Protein AF-A0A010R242-F1 (afdb_monomer_lite)

Sequence (191 aa):
MGSISFREHIRWIPDEASEPTSTIVLTSPQRRFVDLRILKQTPTVDGVQDTHGIERLEWGIAGTSSSSTRTDDQGAEVRHSRWEHWIDSRTTEPENAADEGDMYEQPDGLTLEKGRMVNPATGTETDYEELWRDVEPVAVPPVGAVAEGEAQKGVECVVLKFEDEASKARGGPERVLPGASMSLGEEFHAS

Structure (mmCIF, N/CA/C/O backbone):
data_AF-A0A010R242-F1
#
_entry.id   AF-A0A010R242-F1
#
loop_
_atom_site.group_PDB
_atom_site.id
_atom_site.type_symbol
_atom_site.label_atom_id
_atom_site.label_alt_id
_atom_site.label_comp_id
_atom_site.label_asym_id
_atom_site.label_entity_id
_atom_site.label_seq_id
_atom_site.pdbx_PDB_ins_code
_atom_site.Cartn_x
_atom_site.Cartn_y
_atom_site.Cartn_z
_atom_site.occupancy
_atom_site.B_iso_or_equiv
_atom_site.auth_seq_id
_atom_site.auth_comp_id
_atom_site.auth_asym_id
_atom_site.auth_atom_id
_atom_site.pdbx_PDB_model_num
ATOM 1 N N . MET A 1 1 ? 5.190 3.219 15.513 1.00 70.38 1 MET A N 1
ATOM 2 C CA . MET A 1 1 ? 5.827 1.928 15.188 1.00 70.38 1 MET A CA 1
ATOM 3 C C . MET A 1 1 ? 5.858 1.778 13.677 1.00 70.38 1 MET A C 1
ATOM 5 O O . MET A 1 1 ? 5.156 2.544 13.023 1.00 70.38 1 MET A O 1
ATOM 9 N N . GLY A 1 2 ? 6.673 0.873 13.136 1.00 84.75 2 GLY A N 1
ATOM 10 C CA . GLY A 1 2 ? 6.457 0.417 11.763 1.00 84.75 2 GLY A CA 1
ATOM 11 C C . GLY A 1 2 ? 5.316 -0.603 11.727 1.00 84.75 2 GLY A C 1
ATOM 12 O O . GLY A 1 2 ? 4.935 -1.100 12.784 1.00 84.75 2 GLY A O 1
ATOM 13 N N . SER A 1 3 ? 4.776 -0.898 10.552 1.00 91.12 3 SER A N 1
ATOM 14 C CA . SER A 1 3 ? 3.711 -1.886 10.359 1.00 91.12 3 SER A CA 1
ATOM 15 C C . SER A 1 3 ? 4.001 -2.795 9.167 1.00 91.12 3 SER A C 1
ATOM 17 O O . SER A 1 3 ? 4.723 -2.420 8.238 1.00 91.12 3 SER A O 1
ATOM 19 N N . ILE A 1 4 ? 3.435 -4.001 9.223 1.00 95.38 4 ILE A N 1
ATOM 20 C CA . ILE A 1 4 ? 3.353 -4.939 8.105 1.00 95.38 4 ILE A CA 1
ATOM 21 C C . ILE A 1 4 ? 1.870 -5.180 7.858 1.00 95.38 4 ILE A C 1
ATOM 23 O O . ILE A 1 4 ? 1.191 -5.729 8.722 1.00 95.38 4 ILE A O 1
ATOM 27 N N . SER A 1 5 ? 1.375 -4.791 6.693 1.00 97.00 5 SER A N 1
ATOM 28 C CA . SER A 1 5 ? -0.037 -4.902 6.340 1.00 97.00 5 SER A CA 1
ATOM 29 C C . SER A 1 5 ? -0.193 -5.879 5.181 1.00 97.00 5 SER A C 1
ATOM 31 O O . SER A 1 5 ? 0.560 -5.829 4.209 1.00 97.00 5 SER A O 1
ATOM 33 N N . PHE A 1 6 ? -1.160 -6.785 5.279 1.00 98.25 6 PHE A N 1
ATOM 34 C CA . PHE A 1 6 ? -1.525 -7.709 4.208 1.00 98.25 6 PHE A CA 1
ATOM 35 C C . PHE A 1 6 ? -2.907 -7.346 3.689 1.00 98.25 6 PHE A C 1
ATOM 37 O O . PHE A 1 6 ? -3.819 -7.142 4.494 1.00 98.25 6 PHE A O 1
ATOM 44 N N . ARG A 1 7 ? -3.077 -7.298 2.367 1.00 98.38 7 ARG A N 1
ATOM 45 C CA . ARG A 1 7 ? -4.413 -7.137 1.788 1.00 98.38 7 ARG A CA 1
ATOM 46 C C . ARG A 1 7 ? -5.113 -8.490 1.768 1.00 98.38 7 ARG A C 1
ATOM 48 O O . ARG A 1 7 ? -4.593 -9.458 1.211 1.00 98.38 7 ARG A O 1
ATOM 55 N N . GLU A 1 8 ? -6.263 -8.557 2.423 1.00 98.12 8 GLU A N 1
ATOM 56 C CA . GLU A 1 8 ? -7.120 -9.740 2.453 1.00 98.12 8 GLU A CA 1
ATOM 57 C C . GLU A 1 8 ? -7.941 -9.850 1.170 1.00 98.12 8 GLU A C 1
ATOM 59 O O . GLU A 1 8 ? -8.072 -10.943 0.617 1.00 98.12 8 GLU A O 1
ATOM 64 N N . HIS A 1 9 ? -8.481 -8.723 0.697 1.00 98.00 9 HIS A N 1
ATOM 65 C CA . HIS A 1 9 ? -9.139 -8.619 -0.599 1.00 98.00 9 HIS A CA 1
ATOM 66 C C . HIS A 1 9 ? -9.260 -7.176 -1.086 1.00 98.00 9 HIS A C 1
ATOM 68 O O . HIS A 1 9 ? -9.256 -6.230 -0.297 1.00 98.00 9 HIS A O 1
ATOM 74 N N . ILE A 1 10 ? -9.504 -7.042 -2.387 1.00 97.62 10 ILE A N 1
ATOM 75 C CA . ILE A 1 10 ? -9.978 -5.830 -3.048 1.00 97.62 10 ILE A CA 1
ATOM 76 C C . ILE A 1 10 ? -11.317 -6.108 -3.739 1.00 97.62 10 ILE A C 1
ATOM 78 O O . ILE A 1 10 ? -11.558 -7.200 -4.264 1.00 97.62 10 ILE A O 1
ATOM 82 N N . ARG A 1 11 ? -12.198 -5.111 -3.763 1.00 97.38 11 ARG A N 1
ATOM 83 C CA . ARG A 1 11 ? -13.372 -5.089 -4.640 1.00 97.38 11 ARG A CA 1
ATOM 84 C C . ARG A 1 11 ? -13.512 -3.740 -5.325 1.00 97.38 11 ARG A C 1
AT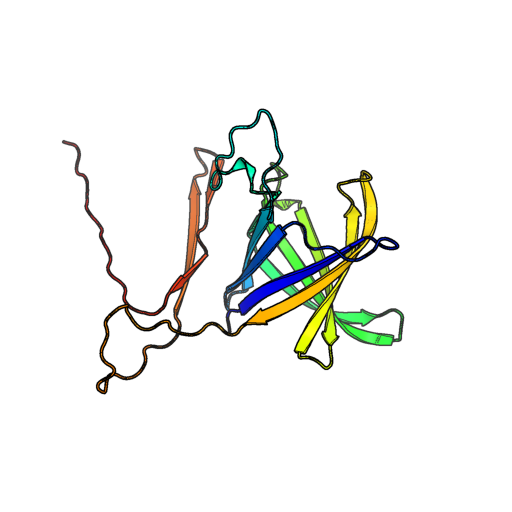OM 86 O O . ARG A 1 11 ? -13.340 -2.704 -4.693 1.00 97.38 11 ARG A O 1
ATOM 93 N N . TRP A 1 12 ? -13.878 -3.775 -6.598 1.00 97.00 12 TRP A N 1
ATOM 94 C CA . TRP A 1 12 ? -14.331 -2.612 -7.355 1.00 97.00 12 TRP A CA 1
ATOM 95 C C . TRP A 1 12 ? -15.850 -2.619 -7.330 1.00 97.00 12 TRP A C 1
ATOM 97 O O . TRP A 1 12 ? -16.440 -3.631 -7.678 1.00 97.00 12 TRP A O 1
ATOM 107 N N . ILE A 1 13 ? -16.513 -1.551 -6.906 1.00 96.62 13 ILE A N 1
ATOM 108 C CA . ILE A 1 13 ? -17.973 -1.589 -6.746 1.00 96.62 13 ILE A CA 1
ATOM 109 C C . ILE A 1 13 ? -18.659 -1.579 -8.128 1.00 96.62 13 ILE A C 1
ATOM 111 O O . ILE A 1 13 ? -18.331 -0.720 -8.950 1.00 96.62 13 ILE A O 1
ATOM 115 N N . PRO A 1 14 ? -19.633 -2.479 -8.403 1.00 95.69 14 PRO A N 1
ATOM 116 C CA . PRO A 1 14 ? -20.330 -3.401 -7.489 1.00 95.69 14 PRO A CA 1
ATOM 117 C C . PRO A 1 14 ? -19.844 -4.865 -7.522 1.00 95.69 14 PRO A C 1
ATOM 119 O O . PRO A 1 14 ? -20.573 -5.752 -7.077 1.00 95.69 14 PRO A O 1
ATOM 122 N N . ASP A 1 15 ? -18.669 -5.133 -8.079 1.00 96.38 15 ASP A N 1
ATOM 123 C CA . ASP A 1 15 ? -18.131 -6.480 -8.246 1.00 96.38 15 ASP A CA 1
ATOM 124 C C . ASP A 1 15 ? -17.867 -7.178 -6.897 1.00 96.38 15 ASP A C 1
ATOM 126 O O . ASP A 1 15 ? -17.709 -6.558 -5.838 1.00 96.38 15 ASP A O 1
ATOM 130 N N . GLU A 1 16 ? -17.818 -8.513 -6.937 1.00 97.25 16 GLU A N 1
ATOM 131 C CA . GLU A 1 16 ? -17.466 -9.329 -5.774 1.00 97.25 16 GLU A CA 1
ATOM 132 C C . GLU A 1 16 ? -15.996 -9.133 -5.369 1.00 97.25 16 GLU A C 1
ATOM 134 O O . GLU A 1 16 ? -15.119 -8.870 -6.194 1.00 97.25 16 GLU A O 1
ATOM 139 N N . ALA A 1 17 ? -15.716 -9.299 -4.075 1.00 97.44 17 ALA A N 1
ATOM 140 C CA . ALA A 1 17 ? -14.358 -9.214 -3.558 1.00 97.44 17 ALA A CA 1
ATOM 141 C C . ALA A 1 17 ? -13.486 -10.373 -4.044 1.00 97.44 17 ALA A C 1
ATOM 143 O O . ALA A 1 17 ? -13.904 -11.531 -4.069 1.00 97.44 17 ALA A O 1
ATOM 144 N N . SER A 1 18 ? -12.241 -10.057 -4.387 1.00 96.44 18 SER A N 1
ATOM 145 C CA . SER A 1 18 ? -11.235 -11.033 -4.793 1.00 96.44 18 SER A CA 1
ATOM 146 C C . SER A 1 18 ? -9.847 -10.608 -4.317 1.00 96.44 18 SER A C 1
ATOM 148 O O . SER A 1 18 ? -9.616 -9.450 -3.988 1.00 96.44 18 SER A O 1
ATOM 150 N N . GLU A 1 19 ? -8.901 -11.546 -4.272 1.00 96.12 19 GLU A N 1
ATOM 151 C CA . GLU A 1 19 ? -7.504 -11.230 -3.956 1.00 96.12 19 GLU A CA 1
ATOM 152 C C . GLU A 1 19 ? -6.572 -12.003 -4.894 1.00 96.12 19 GLU A C 1
ATOM 154 O O .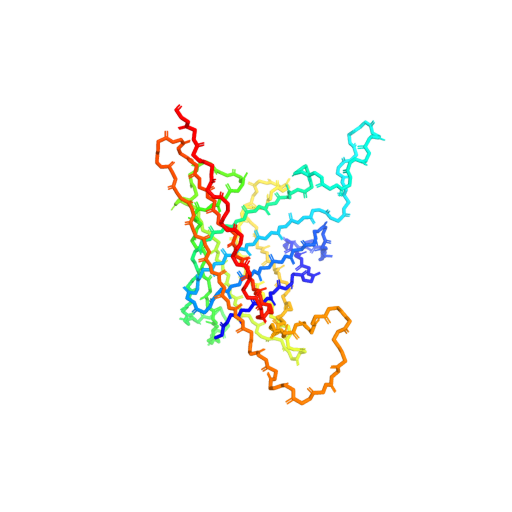 GLU A 1 19 ? -6.075 -13.080 -4.529 1.00 96.12 19 GLU A O 1
ATOM 159 N N . PRO A 1 20 ? -6.367 -11.506 -6.130 1.00 94.25 20 PRO A N 1
ATOM 160 C CA . PRO A 1 20 ? -5.535 -12.173 -7.130 1.00 94.25 20 PRO A CA 1
ATOM 161 C C . PRO A 1 20 ? -4.037 -12.093 -6.802 1.00 94.25 20 PRO A C 1
ATOM 163 O O . PRO A 1 20 ? -3.233 -12.804 -7.410 1.00 94.25 20 PRO A O 1
ATOM 166 N N . THR A 1 21 ? -3.652 -11.261 -5.834 1.00 95.69 21 THR A N 1
ATOM 167 C CA . THR A 1 21 ? -2.265 -10.985 -5.460 1.00 95.69 21 THR A CA 1
ATOM 168 C C . THR A 1 21 ? -1.956 -11.421 -4.030 1.00 95.69 21 THR A C 1
ATOM 170 O O . THR A 1 21 ? -2.827 -11.542 -3.177 1.00 95.69 21 THR A O 1
ATOM 173 N N . SER A 1 22 ? -0.691 -11.703 -3.754 1.00 96.31 22 SER A N 1
ATOM 174 C CA . SER A 1 22 ? -0.133 -11.659 -2.410 1.00 96.31 22 SER A CA 1
ATOM 175 C C . SER A 1 22 ? 0.386 -10.241 -2.203 1.00 96.31 22 SER A C 1
ATOM 177 O O . SER A 1 22 ? 1.506 -9.938 -2.617 1.00 96.31 22 SER A O 1
ATOM 179 N N . THR A 1 23 ? -0.458 -9.382 -1.635 1.00 97.62 23 THR A N 1
ATOM 180 C CA . THR A 1 23 ? -0.144 -7.969 -1.399 1.00 97.62 23 THR A CA 1
ATOM 181 C C . THR A 1 23 ? 0.385 -7.767 0.010 1.00 97.62 23 THR A C 1
ATOM 183 O O . THR A 1 23 ? -0.237 -8.204 0.984 1.00 97.62 23 THR A O 1
ATOM 186 N N . ILE A 1 24 ? 1.531 -7.100 0.107 1.00 97.62 24 ILE A N 1
ATOM 187 C CA . ILE A 1 24 ? 2.155 -6.708 1.367 1.00 97.62 24 ILE A CA 1
ATOM 188 C C . ILE A 1 24 ? 2.565 -5.241 1.298 1.00 97.62 24 ILE A C 1
ATOM 190 O O . ILE A 1 24 ? 3.199 -4.815 0.335 1.00 97.62 24 ILE A O 1
ATOM 194 N N . VAL A 1 25 ? 2.247 -4.499 2.354 1.00 97.25 25 VAL A N 1
ATOM 195 C CA . VAL A 1 25 ? 2.721 -3.135 2.561 1.00 97.25 25 VAL A CA 1
ATOM 196 C C . VAL A 1 25 ? 3.587 -3.109 3.809 1.00 97.25 25 VAL A C 1
ATOM 198 O O . VAL A 1 25 ? 3.162 -3.498 4.897 1.00 97.25 25 VAL A O 1
ATOM 201 N N . LEU A 1 26 ? 4.823 -2.655 3.653 1.00 96.44 26 LEU A N 1
ATOM 202 C CA . LEU A 1 26 ? 5.706 -2.321 4.763 1.00 96.44 26 LEU A CA 1
ATOM 203 C C . LEU A 1 26 ? 5.627 -0.819 4.975 1.00 96.44 26 LEU A C 1
ATOM 205 O O . LEU A 1 26 ? 5.661 -0.071 4.004 1.00 96.44 26 LEU A O 1
ATOM 209 N N . THR A 1 27 ? 5.500 -0.373 6.221 1.00 95.00 27 THR A N 1
ATOM 210 C CA . THR A 1 27 ? 5.562 1.055 6.547 1.00 95.00 27 THR A CA 1
ATOM 211 C C . THR A 1 27 ? 6.473 1.286 7.740 1.00 95.00 27 THR A C 1
ATOM 213 O O . THR A 1 27 ? 6.212 0.810 8.842 1.00 95.00 27 THR A O 1
ATOM 216 N N . SER A 1 28 ? 7.526 2.069 7.556 1.00 94.94 28 SER A N 1
ATOM 217 C CA . SER A 1 28 ? 8.442 2.478 8.623 1.00 94.94 28 SER A CA 1
ATOM 218 C C . SER A 1 28 ? 7.803 3.453 9.627 1.00 94.94 28 SER A C 1
ATOM 220 O O . SER A 1 28 ? 6.857 4.181 9.302 1.00 94.94 28 SER A O 1
ATOM 222 N N . PRO A 1 29 ? 8.380 3.604 10.839 1.00 92.56 29 PRO A N 1
ATOM 223 C CA . PRO A 1 29 ? 7.968 4.651 11.776 1.00 92.56 29 PRO A CA 1
ATOM 224 C C . PRO A 1 29 ? 8.053 6.074 11.196 1.00 92.56 29 PRO A C 1
ATOM 226 O O . PRO A 1 29 ? 7.293 6.948 11.608 1.00 92.56 29 PRO A O 1
ATOM 229 N N . GLN A 1 30 ? 8.961 6.313 10.242 1.00 94.44 30 GLN A N 1
ATOM 230 C CA . GLN A 1 30 ? 9.118 7.590 9.534 1.00 94.44 30 GLN A CA 1
ATOM 231 C C . GLN A 1 30 ? 8.210 7.705 8.300 1.00 94.44 30 GLN A C 1
ATOM 233 O O . GLN A 1 30 ? 8.424 8.581 7.458 1.00 94.44 30 GLN A O 1
ATOM 238 N N . ARG A 1 31 ? 7.190 6.844 8.192 1.00 95.62 31 ARG A N 1
ATOM 239 C CA . ARG A 1 31 ? 6.149 6.908 7.160 1.00 95.62 31 ARG A CA 1
ATOM 240 C C . ARG A 1 31 ? 6.684 6.779 5.735 1.00 95.62 31 ARG A C 1
ATOM 242 O O . ARG A 1 31 ? 6.110 7.334 4.805 1.00 95.62 31 ARG A O 1
ATOM 249 N N . ARG A 1 32 ? 7.804 6.076 5.566 1.00 96.50 32 ARG A N 1
ATOM 250 C CA . ARG A 1 32 ? 8.189 5.485 4.277 1.00 96.50 32 ARG A CA 1
ATOM 251 C C . ARG A 1 32 ? 7.456 4.170 4.118 1.00 96.50 32 ARG A C 1
ATOM 253 O O . ARG A 1 32 ? 7.328 3.479 5.126 1.00 96.50 32 ARG A O 1
ATOM 260 N N . PHE A 1 33 ? 6.992 3.882 2.911 1.00 96.88 33 PHE A N 1
ATOM 261 C CA . PHE A 1 33 ? 6.306 2.634 2.624 1.00 96.88 33 PHE A CA 1
ATOM 262 C C . PHE A 1 33 ? 6.855 1.953 1.375 1.00 96.88 33 PHE A C 1
ATOM 264 O O . PHE A 1 33 ? 7.385 2.617 0.477 1.00 96.88 33 PHE A O 1
ATOM 271 N N . VAL A 1 34 ? 6.646 0.640 1.323 1.00 97.25 34 VAL A N 1
ATOM 272 C CA . VAL A 1 34 ? 6.809 -0.214 0.147 1.00 97.25 34 VAL A CA 1
ATOM 273 C C . VAL A 1 34 ? 5.565 -1.096 0.031 1.00 97.25 34 VAL A C 1
ATOM 275 O O . VAL A 1 34 ? 5.307 -1.889 0.933 1.00 97.25 34 VAL A O 1
ATOM 278 N N . ASP A 1 35 ? 4.816 -0.963 -1.064 1.00 97.50 35 ASP A N 1
ATOM 279 C CA . ASP A 1 35 ? 3.692 -1.822 -1.463 1.00 97.50 35 ASP A CA 1
ATOM 280 C C . ASP A 1 35 ? 4.160 -2.748 -2.593 1.00 97.50 35 ASP A C 1
ATOM 282 O O . ASP A 1 35 ? 4.631 -2.295 -3.641 1.00 97.50 35 ASP A O 1
ATOM 286 N N . LEU A 1 36 ? 4.063 -4.056 -2.363 1.00 96.56 36 LEU A N 1
ATOM 287 C CA . LEU A 1 36 ? 4.350 -5.077 -3.360 1.00 96.56 36 LEU A CA 1
ATOM 288 C C . LEU A 1 36 ? 3.126 -5.956 -3.575 1.00 96.56 36 LEU A C 1
ATOM 290 O O . LEU A 1 36 ? 2.671 -6.645 -2.658 1.00 96.56 36 LEU A O 1
ATOM 294 N N . ARG A 1 37 ? 2.679 -6.018 -4.829 1.00 96.00 37 ARG A N 1
ATOM 295 C CA . ARG A 1 37 ? 1.551 -6.836 -5.279 1.00 96.00 37 ARG A CA 1
ATOM 296 C C . ARG A 1 37 ? 2.061 -7.903 -6.231 1.00 96.00 37 ARG A C 1
ATOM 298 O O . ARG A 1 37 ? 2.381 -7.633 -7.388 1.00 96.00 37 ARG A O 1
ATOM 305 N N . ILE A 1 38 ? 2.177 -9.135 -5.742 1.00 94.31 38 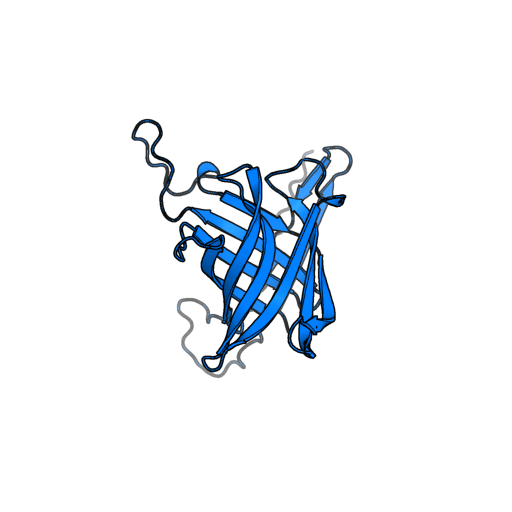ILE A N 1
ATOM 306 C CA . ILE A 1 38 ? 2.672 -10.265 -6.541 1.00 94.31 38 ILE A CA 1
ATOM 307 C C . ILE A 1 38 ? 1.501 -11.163 -6.921 1.00 94.31 38 ILE A C 1
ATOM 309 O O . ILE A 1 38 ? 0.829 -11.686 -6.037 1.00 94.31 38 ILE A O 1
ATOM 313 N N . LEU A 1 39 ? 1.257 -11.400 -8.211 1.00 92.56 39 LEU A N 1
ATOM 314 C CA . LEU A 1 39 ? 0.178 -12.286 -8.666 1.00 92.56 39 LEU A CA 1
ATOM 315 C C . LEU A 1 39 ? 0.319 -13.680 -8.043 1.00 92.56 39 LEU A C 1
ATOM 317 O O . LEU A 1 39 ? 1.381 -14.300 -8.144 1.00 92.56 39 LEU A O 1
ATOM 321 N N . LYS A 1 40 ? -0.750 -14.214 -7.436 1.00 89.56 40 LYS A N 1
ATOM 322 C CA . LYS A 1 40 ? -0.776 -15.579 -6.869 1.00 89.56 40 LYS A CA 1
ATOM 323 C C . LYS A 1 40 ? -0.591 -16.653 -7.943 1.00 89.56 40 LYS A C 1
ATOM 325 O O . LYS A 1 40 ? -0.022 -17.703 -7.657 1.00 89.56 40 LYS A O 1
ATOM 330 N N . GLN A 1 41 ? -1.032 -16.379 -9.168 1.00 81.56 41 GLN A N 1
ATOM 331 C CA . GLN A 1 41 ? -0.868 -17.243 -10.335 1.00 81.56 41 GLN A CA 1
ATOM 332 C C . GLN A 1 41 ? -0.159 -16.471 -11.453 1.00 81.56 41 GLN A C 1
ATOM 334 O O . GLN A 1 41 ? -0.532 -15.338 -11.745 1.00 81.56 41 GLN A O 1
ATOM 339 N N . THR A 1 42 ? 0.860 -17.067 -12.077 1.00 65.62 42 THR A N 1
ATOM 340 C CA . THR A 1 42 ? 1.567 -16.452 -13.213 1.00 65.62 42 THR A CA 1
ATOM 341 C C . THR A 1 42 ? 0.643 -16.385 -14.439 1.00 65.62 42 THR A C 1
ATOM 343 O O . THR A 1 42 ? -0.027 -17.386 -14.725 1.00 65.62 42 THR A O 1
ATOM 346 N N . PRO A 1 43 ? 0.612 -15.270 -15.199 1.00 59.22 43 PRO A N 1
ATOM 347 C CA . PRO A 1 43 ? -0.053 -15.227 -16.497 1.00 59.22 43 PRO A CA 1
ATOM 348 C C . PRO A 1 43 ? 0.528 -16.323 -17.395 1.00 59.22 43 PRO A C 1
ATOM 350 O O . PRO A 1 43 ? 1.733 -16.376 -17.632 1.00 59.22 43 PRO A O 1
ATOM 353 N N . THR A 1 44 ? -0.308 -17.250 -17.854 1.00 54.34 44 THR A N 1
ATOM 354 C CA . THR A 1 44 ? 0.139 -18.366 -18.693 1.00 54.34 44 THR A CA 1
ATOM 355 C C . THR A 1 44 ? 0.336 -17.875 -20.120 1.00 54.34 44 THR A C 1
ATOM 357 O O . THR A 1 44 ? -0.580 -17.920 -20.934 1.00 54.34 44 THR A O 1
ATOM 360 N N . VAL A 1 45 ? 1.543 -17.411 -20.436 1.00 54.19 45 VAL A N 1
ATOM 361 C CA . VAL A 1 45 ? 1.988 -17.269 -21.825 1.00 54.19 45 VAL A CA 1
ATOM 362 C C . VAL A 1 45 ? 2.975 -18.409 -22.091 1.00 54.19 45 VAL A C 1
ATOM 364 O O . VAL A 1 45 ? 4.013 -18.514 -21.447 1.00 54.19 45 VAL A O 1
ATOM 367 N N . ASP A 1 46 ? 2.583 -19.332 -22.968 1.00 55.00 46 ASP A N 1
ATOM 368 C CA . ASP A 1 46 ? 3.413 -20.399 -23.554 1.00 55.00 46 ASP A CA 1
ATOM 369 C C . ASP A 1 46 ? 3.972 -21.512 -22.641 1.00 55.00 46 ASP A C 1
ATOM 371 O O . ASP A 1 46 ? 4.901 -22.227 -23.013 1.00 55.00 46 ASP A O 1
ATOM 375 N N . GLY A 1 47 ? 3.354 -21.765 -21.483 1.00 52.34 47 GLY A N 1
ATOM 376 C CA . GLY A 1 47 ? 3.558 -23.023 -20.744 1.00 52.34 47 GLY A CA 1
ATOM 377 C C . GLY A 1 47 ? 4.916 -23.179 -20.045 1.00 52.34 47 GLY A C 1
ATOM 378 O O . GLY A 1 47 ? 5.200 -24.255 -19.519 1.00 52.34 47 GLY A O 1
ATOM 379 N N . VAL A 1 48 ? 5.727 -22.120 -19.978 1.00 53.34 48 VAL A N 1
ATOM 380 C CA . VAL A 1 48 ? 6.931 -22.067 -19.141 1.00 53.34 48 VAL A CA 1
ATOM 381 C C . VAL A 1 48 ? 6.580 -21.321 -17.857 1.00 53.34 48 VAL A C 1
ATOM 383 O O . VAL A 1 48 ? 6.468 -20.100 -17.839 1.00 53.34 48 VAL A O 1
ATOM 386 N N . GLN A 1 49 ? 6.343 -22.064 -16.775 1.00 53.06 49 GLN A N 1
ATOM 387 C CA . GLN A 1 49 ? 6.174 -21.479 -15.446 1.00 53.06 49 GLN A CA 1
ATOM 388 C C . GLN A 1 49 ? 7.550 -21.195 -14.844 1.00 53.06 49 GLN A C 1
ATOM 390 O O . GLN A 1 49 ? 8.066 -22.015 -14.088 1.00 53.06 49 GLN A O 1
ATOM 395 N N . ASP A 1 50 ? 8.135 -20.038 -15.148 1.00 53.38 50 ASP A N 1
ATOM 396 C CA . ASP A 1 50 ? 9.098 -19.467 -14.208 1.00 53.38 50 ASP A CA 1
ATOM 397 C C . ASP A 1 50 ? 8.288 -18.897 -13.036 1.00 53.38 50 ASP A C 1
ATOM 399 O O . ASP A 1 50 ? 7.447 -18.012 -13.181 1.00 53.38 50 ASP A O 1
ATOM 403 N N . THR A 1 51 ? 8.418 -19.512 -11.861 1.00 54.91 51 THR A N 1
ATOM 404 C CA . THR A 1 51 ? 7.544 -19.237 -10.710 1.00 54.91 51 THR A CA 1
ATOM 405 C C . THR A 1 51 ? 8.006 -18.045 -9.871 1.00 54.91 51 THR A C 1
ATOM 407 O O . THR A 1 51 ? 7.343 -17.709 -8.888 1.00 54.91 51 THR A O 1
ATOM 410 N N . HIS A 1 52 ? 9.122 -17.398 -10.219 1.00 64.12 52 HIS A N 1
ATOM 411 C CA . HIS A 1 52 ? 9.810 -16.431 -9.352 1.00 64.12 52 HIS A CA 1
ATOM 412 C C . HIS A 1 52 ? 10.355 -15.187 -10.062 1.00 64.12 52 HIS A C 1
ATOM 414 O O . HIS A 1 52 ? 11.119 -14.444 -9.445 1.00 64.12 52 HIS A O 1
ATOM 420 N N . GLY A 1 53 ? 10.018 -14.951 -11.328 1.00 69.44 53 GLY A N 1
ATOM 421 C CA . GLY A 1 53 ? 10.531 -13.793 -12.040 1.00 69.44 53 GLY A CA 1
ATOM 422 C C . GLY A 1 53 ? 9.680 -12.533 -11.843 1.00 69.44 53 GLY A C 1
ATOM 423 O O . GLY A 1 53 ? 8.616 -12.522 -11.210 1.00 69.44 53 GLY A O 1
ATOM 424 N N . ILE A 1 54 ? 10.205 -11.428 -12.372 1.00 79.94 54 ILE A N 1
ATOM 425 C CA . ILE A 1 54 ? 9.603 -10.090 -12.298 1.00 79.94 54 ILE A CA 1
ATOM 426 C C . ILE A 1 54 ? 8.235 -10.024 -12.995 1.00 79.94 54 ILE A C 1
ATOM 428 O O . ILE A 1 54 ? 7.429 -9.160 -12.679 1.00 79.94 54 ILE A O 1
ATOM 432 N N . GLU A 1 55 ? 7.934 -10.962 -13.893 1.00 82.62 55 GLU A N 1
ATOM 433 C CA . GLU A 1 55 ? 6.658 -11.075 -14.607 1.00 82.62 55 GLU A CA 1
ATOM 434 C C . GLU A 1 55 ? 5.445 -11.291 -13.695 1.00 82.62 55 GLU A C 1
ATOM 436 O O . GLU A 1 55 ? 4.312 -11.055 -14.112 1.00 82.62 55 GLU A O 1
ATOM 441 N N . ARG A 1 56 ? 5.658 -11.736 -12.450 1.00 87.44 56 ARG A N 1
ATOM 442 C CA . ARG A 1 56 ? 4.585 -11.853 -11.453 1.00 87.44 56 ARG A CA 1
ATOM 443 C C . ARG A 1 56 ? 4.303 -10.552 -10.704 1.00 87.44 56 ARG A C 1
ATOM 445 O O . ARG A 1 56 ? 3.322 -10.513 -9.961 1.00 87.44 56 ARG A O 1
ATOM 452 N N . LEU A 1 57 ? 5.147 -9.528 -10.842 1.00 91.56 57 LEU A N 1
ATOM 453 C CA . LEU A 1 57 ? 4.913 -8.228 -10.225 1.00 91.56 57 LEU A CA 1
ATOM 454 C C . LEU A 1 57 ? 3.732 -7.552 -10.927 1.00 91.56 57 LEU A C 1
ATOM 456 O O . LEU A 1 57 ? 3.834 -7.128 -12.074 1.00 91.56 57 LEU A O 1
ATOM 460 N N . GLU A 1 58 ? 2.608 -7.466 -10.224 1.00 92.50 58 GLU A N 1
ATOM 461 C CA . GLU A 1 58 ? 1.407 -6.777 -10.696 1.00 92.50 58 GLU A CA 1
ATOM 462 C C . GLU A 1 58 ? 1.575 -5.263 -10.548 1.00 92.50 58 GLU A C 1
ATOM 464 O O . GLU A 1 58 ? 1.294 -4.500 -11.480 1.00 92.50 58 GLU A O 1
ATOM 469 N N . TRP A 1 59 ? 2.086 -4.838 -9.391 1.00 94.06 59 TRP A N 1
ATOM 470 C CA . TRP A 1 59 ? 2.420 -3.454 -9.085 1.00 94.06 59 TRP A CA 1
ATOM 471 C C . TRP A 1 59 ? 3.435 -3.403 -7.941 1.00 94.06 59 TRP A C 1
ATOM 473 O O . TRP A 1 59 ? 3.309 -4.132 -6.955 1.00 94.06 59 TRP A O 1
ATOM 483 N N . GLY A 1 60 ? 4.454 -2.559 -8.082 1.00 95.31 60 GLY A N 1
ATOM 484 C CA . GLY A 1 60 ? 5.365 -2.203 -7.000 1.00 95.31 60 GLY A CA 1
ATOM 485 C C . GLY A 1 60 ? 5.405 -0.692 -6.823 1.00 95.31 60 GLY A C 1
ATOM 486 O O . GLY A 1 60 ? 5.684 0.025 -7.786 1.00 95.31 60 GLY A O 1
ATOM 487 N N . ILE A 1 61 ? 5.152 -0.231 -5.601 1.00 96.06 61 ILE A N 1
ATOM 488 C CA . ILE A 1 61 ? 5.104 1.187 -5.238 1.00 96.06 61 ILE A CA 1
ATOM 489 C C . ILE A 1 61 ? 5.976 1.403 -4.004 1.00 96.06 61 ILE A C 1
ATOM 491 O O . ILE A 1 61 ? 6.001 0.582 -3.090 1.00 96.06 61 ILE A O 1
ATOM 495 N N . ALA A 1 62 ? 6.692 2.519 -3.949 1.00 96.81 62 ALA A N 1
ATOM 496 C CA . ALA A 1 62 ? 7.327 2.969 -2.718 1.00 96.81 62 ALA A CA 1
ATOM 497 C C . ALA A 1 62 ? 7.289 4.487 -2.619 1.00 96.81 62 ALA A C 1
ATOM 499 O O . ALA A 1 62 ? 7.367 5.184 -3.633 1.00 96.81 62 ALA A O 1
ATOM 500 N N . GLY A 1 63 ? 7.230 5.014 -1.400 1.00 96.50 63 GLY A N 1
ATOM 501 C CA . GLY A 1 63 ? 7.088 6.451 -1.212 1.00 96.50 63 GLY A CA 1
ATOM 502 C C . GLY A 1 63 ? 6.886 6.883 0.230 1.00 96.50 63 GLY A C 1
ATOM 503 O O . GLY A 1 63 ? 7.453 6.298 1.159 1.00 96.50 63 GLY A O 1
ATOM 504 N N . THR A 1 64 ? 6.098 7.941 0.414 1.00 97.12 64 THR A N 1
ATOM 505 C CA . THR A 1 64 ? 5.749 8.496 1.726 1.00 97.12 64 THR A CA 1
ATOM 506 C C . THR A 1 64 ? 4.254 8.478 1.977 1.00 97.12 64 THR A C 1
ATOM 508 O O . THR A 1 64 ? 3.476 8.936 1.153 1.00 97.12 64 THR A O 1
ATOM 511 N N . SER A 1 65 ? 3.859 8.007 3.156 1.00 97.00 65 SER A N 1
ATOM 512 C CA . SER A 1 65 ? 2.471 8.057 3.614 1.00 97.00 65 SER A CA 1
ATOM 513 C C . SER A 1 65 ? 2.241 9.253 4.541 1.00 97.00 65 SER A C 1
ATOM 515 O O . SER A 1 65 ? 3.098 9.588 5.364 1.00 97.00 65 SER A O 1
ATOM 517 N N . SER A 1 66 ? 1.055 9.841 4.490 1.00 97.12 66 SER A N 1
ATOM 518 C CA . SER A 1 66 ? 0.567 10.809 5.470 1.00 97.12 66 SER A CA 1
ATOM 519 C C . SER A 1 66 ? -0.877 10.485 5.846 1.00 97.12 66 SER A C 1
ATOM 521 O O . SER A 1 66 ? -1.544 9.683 5.191 1.00 97.12 66 SER A O 1
ATOM 523 N N . SER A 1 67 ? -1.361 11.025 6.962 1.00 96.69 67 SER A N 1
ATOM 524 C CA . SER A 1 67 ? -2.764 10.863 7.340 1.00 96.69 67 SER A CA 1
ATOM 525 C C . SER A 1 67 ? -3.285 12.095 8.054 1.00 96.69 67 SER A C 1
ATOM 527 O O . SER A 1 67 ? -2.552 12.754 8.794 1.00 96.69 67 SER A O 1
ATOM 529 N N . SER A 1 68 ? -4.562 12.374 7.846 1.00 96.94 68 SER A N 1
ATOM 530 C CA . SER A 1 68 ? -5.322 13.432 8.496 1.00 96.94 68 SER A CA 1
ATOM 531 C C . SER A 1 68 ? -6.684 12.891 8.924 1.00 96.94 68 SER A C 1
ATOM 533 O O . SER A 1 68 ? -7.109 11.822 8.493 1.00 96.94 68 SER A O 1
ATOM 535 N N . THR A 1 69 ? -7.371 13.609 9.805 1.00 97.19 69 THR A N 1
ATOM 536 C CA . THR A 1 69 ? -8.774 13.314 10.111 1.00 97.19 69 THR A CA 1
ATOM 537 C C . THR A 1 69 ? -9.656 14.100 9.151 1.00 97.19 69 THR A C 1
ATOM 539 O O . THR A 1 69 ? -9.416 15.292 8.936 1.00 97.19 69 THR A O 1
ATOM 542 N N . ARG A 1 70 ? -10.688 13.458 8.601 1.00 94.88 70 ARG A N 1
ATOM 543 C CA . ARG A 1 70 ? -11.774 14.127 7.877 1.00 94.88 70 ARG A CA 1
ATOM 544 C C . ARG A 1 70 ? -13.130 13.611 8.343 1.00 94.88 70 ARG A C 1
ATOM 546 O O . ARG A 1 70 ? -13.207 12.604 9.037 1.00 94.88 70 ARG A O 1
ATOM 553 N N . THR A 1 71 ? -14.190 14.320 7.985 1.00 95.31 71 THR A N 1
ATOM 554 C CA . THR A 1 71 ? -15.564 13.878 8.233 1.00 95.31 71 THR A CA 1
ATOM 555 C C . THR A 1 71 ? -16.074 13.156 6.994 1.00 95.31 71 THR A C 1
ATOM 557 O O . THR A 1 71 ? -15.955 13.701 5.897 1.00 95.31 71 THR A O 1
ATOM 560 N N . ASP A 1 72 ? -16.603 11.947 7.161 1.00 92.31 72 ASP A N 1
ATOM 561 C CA . ASP A 1 72 ? -17.194 11.180 6.064 1.00 92.31 72 ASP A CA 1
ATOM 562 C C . ASP A 1 72 ? -18.621 11.651 5.720 1.00 92.31 72 ASP A C 1
ATOM 564 O O . ASP A 1 72 ? -19.198 12.522 6.380 1.00 92.31 72 ASP A O 1
ATOM 568 N N . ASP A 1 73 ? -19.217 11.049 4.688 1.00 88.38 73 ASP A N 1
ATOM 569 C CA . ASP A 1 73 ? -20.572 11.379 4.221 1.00 88.38 73 ASP A CA 1
ATOM 570 C C . ASP A 1 73 ? -21.670 11.127 5.273 1.00 88.38 73 ASP A C 1
ATOM 572 O O . ASP A 1 73 ? -22.787 11.635 5.151 1.00 88.38 73 ASP A O 1
ATOM 576 N N . GLN A 1 74 ? -21.372 10.341 6.312 1.00 90.25 74 GLN A N 1
ATOM 577 C CA . GLN A 1 74 ? -22.281 10.029 7.415 1.00 90.25 74 GLN A CA 1
ATOM 578 C C . GLN A 1 74 ? -22.066 10.946 8.627 1.00 90.25 74 GLN A C 1
ATOM 580 O O . GLN A 1 74 ? -22.794 10.842 9.617 1.00 90.25 74 GLN A O 1
ATOM 585 N N . GLY A 1 75 ? -21.109 11.874 8.550 1.00 91.62 75 GLY A N 1
ATOM 586 C CA . GLY A 1 75 ? -20.777 12.795 9.629 1.00 91.62 75 GLY A CA 1
ATOM 587 C C . GLY A 1 75 ? -19.830 12.211 10.680 1.00 91.62 75 GLY A C 1
ATOM 588 O O . GLY A 1 75 ? -19.625 12.849 11.713 1.00 91.62 75 GLY A O 1
ATOM 589 N N . ALA A 1 76 ? -19.266 11.023 10.455 1.00 92.31 76 ALA A N 1
ATOM 590 C CA . ALA A 1 76 ? -18.307 10.400 11.357 1.00 92.31 76 ALA A CA 1
ATOM 591 C C . ALA A 1 76 ? -16.881 10.892 11.069 1.00 92.31 76 ALA A C 1
ATOM 593 O O . ALA A 1 76 ? -16.521 11.174 9.927 1.00 92.31 76 ALA A O 1
ATOM 594 N N . GLU A 1 77 ? -16.050 10.999 12.108 1.00 96.25 77 GLU A N 1
ATOM 595 C CA . GLU A 1 77 ? -14.618 11.240 11.921 1.00 96.25 77 GLU A CA 1
ATOM 596 C C . GLU A 1 77 ? -13.941 9.963 11.417 1.00 96.25 77 GLU A C 1
ATOM 598 O O . GLU A 1 77 ? -14.028 8.909 12.047 1.00 96.25 77 GLU A O 1
ATOM 603 N N . VAL A 1 78 ? -13.241 10.078 10.292 1.00 97.06 78 VAL A N 1
ATOM 604 C CA . VAL A 1 78 ? -12.485 8.999 9.664 1.00 97.06 78 VAL A CA 1
ATOM 605 C C . VAL A 1 78 ? -11.044 9.438 9.434 1.00 97.06 78 VAL A C 1
ATOM 607 O O . VAL A 1 78 ? -10.749 10.612 9.180 1.00 97.06 78 VAL A O 1
ATOM 610 N N . ARG A 1 79 ? -10.118 8.485 9.537 1.00 97.44 79 ARG A N 1
ATOM 611 C CA . ARG A 1 79 ? -8.725 8.706 9.159 1.00 97.44 79 ARG A CA 1
ATOM 612 C C . ARG A 1 79 ? -8.620 8.629 7.641 1.00 97.44 79 ARG A C 1
ATOM 614 O O . ARG A 1 79 ? -8.825 7.568 7.069 1.00 97.44 79 ARG A O 1
ATOM 621 N N . HIS A 1 80 ? -8.251 9.739 7.026 1.00 97.81 80 HIS A N 1
ATOM 622 C CA . HIS A 1 80 ? -7.904 9.813 5.620 1.00 97.81 80 HIS A CA 1
ATOM 623 C C . HIS A 1 80 ? -6.398 9.621 5.463 1.00 97.81 80 HIS A C 1
ATOM 625 O O . HIS A 1 80 ? -5.608 10.305 6.123 1.00 97.81 80 HIS A O 1
ATOM 631 N N . SER A 1 81 ? -5.992 8.688 4.615 1.00 97.38 81 SER A N 1
ATOM 632 C CA . SER A 1 81 ? -4.597 8.363 4.349 1.00 97.38 81 SER A CA 1
ATOM 633 C C . SER A 1 81 ? -4.263 8.648 2.888 1.00 97.38 81 SER A C 1
ATOM 635 O O . SER A 1 81 ? -5.089 8.466 1.998 1.00 97.38 81 SER A O 1
ATOM 637 N N . ARG A 1 82 ? -3.046 9.148 2.662 1.00 97.38 82 ARG A N 1
ATOM 638 C CA . ARG A 1 82 ? -2.518 9.472 1.336 1.00 97.38 82 ARG A CA 1
ATOM 639 C C . ARG A 1 82 ? -1.101 8.942 1.203 1.00 97.38 82 ARG A C 1
ATOM 641 O O . ARG A 1 82 ? -0.290 9.139 2.114 1.00 97.38 82 ARG A O 1
ATOM 648 N N . TRP A 1 83 ? -0.800 8.335 0.064 1.00 97.56 83 TRP A N 1
ATOM 649 C CA . TRP A 1 83 ? 0.486 7.731 -0.261 1.00 97.56 83 TRP A CA 1
ATOM 650 C C . TRP A 1 83 ? 1.053 8.402 -1.504 1.00 97.56 83 TRP A C 1
ATOM 652 O O . TRP A 1 83 ? 0.537 8.238 -2.597 1.00 97.56 83 TRP A O 1
ATOM 662 N N . GLU A 1 84 ? 2.104 9.198 -1.335 1.00 97.75 84 GLU A N 1
ATOM 663 C CA . GLU A 1 84 ? 2.786 9.885 -2.435 1.00 97.75 84 GLU A CA 1
ATOM 664 C C . GLU A 1 84 ? 3.885 8.986 -2.998 1.00 97.75 84 GLU A C 1
ATOM 666 O O . GLU A 1 84 ? 4.728 8.494 -2.235 1.00 97.75 84 GLU A O 1
ATOM 671 N N . HIS A 1 85 ? 3.883 8.761 -4.314 1.00 95.56 85 HIS A N 1
ATOM 672 C CA . HIS A 1 85 ? 4.775 7.789 -4.938 1.00 95.56 85 HIS A CA 1
ATOM 673 C C . HIS A 1 85 ? 6.153 8.413 -5.208 1.00 95.56 85 HIS A C 1
ATOM 675 O O . HIS A 1 85 ? 6.305 9.574 -5.584 1.00 95.56 85 HIS A O 1
ATOM 681 N N . TRP A 1 86 ? 7.197 7.614 -5.011 1.00 94.69 86 TRP A N 1
ATOM 682 C CA . TRP A 1 86 ? 8.577 7.928 -5.398 1.00 94.69 86 TRP A CA 1
ATOM 683 C C . TRP A 1 86 ? 9.135 6.881 -6.371 1.00 94.69 86 TRP A C 1
ATOM 685 O O . TRP A 1 86 ? 9.907 7.216 -7.276 1.00 94.69 86 TRP A O 1
ATOM 695 N N . ILE A 1 87 ? 8.704 5.629 -6.201 1.00 93.06 87 ILE A N 1
ATOM 696 C CA . ILE A 1 87 ? 8.853 4.516 -7.138 1.00 93.06 87 ILE A CA 1
ATOM 697 C C . ILE A 1 87 ? 7.448 4.017 -7.467 1.00 93.06 87 ILE A C 1
ATOM 699 O O . ILE A 1 87 ? 6.645 3.826 -6.558 1.00 93.06 87 ILE A O 1
ATOM 703 N N . ASP A 1 88 ? 7.183 3.777 -8.747 1.00 93.56 88 ASP A N 1
ATOM 704 C CA . ASP A 1 88 ? 5.944 3.175 -9.230 1.00 93.56 88 ASP A CA 1
ATOM 705 C C . ASP A 1 88 ? 6.252 2.367 -10.497 1.00 93.56 88 ASP A C 1
ATOM 707 O O . ASP A 1 88 ? 6.799 2.895 -11.464 1.00 93.56 88 ASP A O 1
ATOM 711 N N . SER A 1 89 ? 5.942 1.070 -10.502 1.00 91.88 89 SER A N 1
ATOM 712 C CA . SER A 1 89 ? 6.249 0.193 -11.638 1.00 91.88 89 SER A CA 1
ATOM 713 C C . SER A 1 89 ? 5.357 0.415 -12.867 1.00 91.88 89 SER A C 1
ATOM 715 O O . SER A 1 89 ? 5.580 -0.229 -13.893 1.00 91.88 89 SER A O 1
ATOM 717 N N . ARG A 1 90 ? 4.332 1.271 -12.780 1.00 88.94 90 ARG A N 1
ATOM 718 C CA . ARG A 1 90 ? 3.351 1.529 -13.850 1.00 88.94 90 ARG A CA 1
ATOM 719 C C . ARG A 1 90 ? 3.482 2.899 -14.495 1.00 88.94 90 ARG A C 1
ATOM 721 O O . ARG A 1 90 ? 2.844 3.140 -15.518 1.00 88.94 90 ARG A O 1
ATOM 728 N N . THR A 1 91 ? 4.299 3.786 -13.938 1.00 88.50 91 THR A N 1
ATOM 729 C CA . THR A 1 91 ? 4.516 5.125 -14.490 1.00 88.50 91 THR A CA 1
ATOM 730 C C . THR A 1 91 ? 5.987 5.512 -14.449 1.00 88.50 91 THR A C 1
ATOM 732 O O . THR A 1 91 ? 6.743 5.114 -13.570 1.00 88.50 91 THR A O 1
ATOM 735 N N . THR A 1 92 ? 6.400 6.320 -15.419 1.00 88.25 92 THR A N 1
ATOM 736 C CA . THR A 1 92 ? 7.724 6.952 -15.435 1.00 88.25 92 THR A CA 1
ATOM 737 C C . THR A 1 92 ? 7.756 8.286 -14.689 1.00 88.25 92 THR A C 1
ATOM 739 O O . THR A 1 92 ? 8.829 8.866 -14.560 1.00 88.25 92 THR A O 1
ATOM 742 N N . GLU A 1 93 ? 6.605 8.772 -14.218 1.00 90.75 93 GLU A N 1
ATOM 743 C CA . GLU A 1 93 ? 6.437 10.048 -13.505 1.00 90.75 93 GLU A CA 1
ATOM 744 C C . GLU A 1 93 ? 5.809 9.811 -12.113 1.00 90.75 93 GLU A C 1
ATOM 746 O O . GLU A 1 93 ? 4.707 10.298 -11.838 1.00 90.75 93 GLU A O 1
ATOM 751 N N . PRO A 1 94 ? 6.454 9.017 -11.234 1.00 91.75 94 PRO A N 1
ATOM 752 C CA . PRO A 1 94 ? 5.892 8.645 -9.934 1.00 91.75 94 PRO A CA 1
ATOM 753 C C . PRO A 1 94 ? 5.618 9.854 -9.032 1.00 91.75 94 PRO A C 1
ATOM 755 O O . PRO A 1 94 ? 4.683 9.820 -8.249 1.00 91.75 94 PRO A O 1
ATOM 758 N N . GLU A 1 95 ? 6.355 10.956 -9.169 1.00 90.38 95 GLU A N 1
ATOM 759 C CA . GLU A 1 95 ? 6.136 12.180 -8.388 1.00 90.38 95 GLU A CA 1
ATOM 760 C C . GLU A 1 95 ? 4.761 12.837 -8.598 1.00 90.38 95 GLU A C 1
ATOM 762 O O . GLU A 1 95 ? 4.338 13.649 -7.777 1.00 90.38 95 GLU A O 1
ATOM 767 N N . ASN A 1 96 ? 4.070 12.495 -9.689 1.00 92.75 96 ASN A N 1
ATOM 768 C CA . ASN A 1 96 ? 2.721 12.973 -9.989 1.00 92.75 96 ASN A CA 1
ATOM 769 C C . ASN A 1 96 ? 1.639 11.949 -9.604 1.00 92.75 96 ASN A C 1
ATOM 771 O O . ASN A 1 96 ? 0.452 12.224 -9.789 1.00 92.75 96 ASN A O 1
ATOM 775 N N . ALA A 1 97 ? 2.032 10.778 -9.096 1.00 92.56 97 ALA A N 1
ATOM 776 C CA . ALA A 1 97 ? 1.136 9.710 -8.683 1.00 92.56 97 ALA A CA 1
ATOM 777 C C . ALA A 1 97 ? 0.974 9.690 -7.158 1.00 92.56 97 ALA A C 1
ATOM 779 O O . ALA A 1 97 ? 1.925 9.891 -6.393 1.00 92.56 97 ALA A O 1
ATOM 780 N N . ALA A 1 98 ? -0.258 9.463 -6.717 1.00 93.94 98 ALA A N 1
ATOM 781 C CA . ALA A 1 98 ? -0.569 9.230 -5.322 1.00 93.94 98 ALA A CA 1
ATOM 782 C C . ALA A 1 98 ? -1.873 8.450 -5.194 1.00 93.94 98 ALA A C 1
ATOM 784 O O . ALA A 1 98 ? -2.835 8.748 -5.906 1.00 93.94 98 ALA A O 1
ATOM 785 N N . ASP A 1 99 ? -1.903 7.552 -4.221 1.00 93.62 99 ASP A N 1
ATOM 786 C CA . ASP A 1 99 ? -3.106 6.853 -3.795 1.00 93.62 99 ASP A CA 1
ATOM 787 C C . ASP A 1 99 ? -3.700 7.546 -2.561 1.00 93.62 99 ASP A C 1
ATOM 789 O O . ASP A 1 99 ? -2.991 8.175 -1.763 1.00 93.62 99 ASP A O 1
ATOM 793 N N . GLU A 1 100 ? -5.016 7.442 -2.390 1.00 96.06 100 GLU A N 1
ATOM 794 C CA . GLU A 1 100 ? -5.704 7.928 -1.197 1.00 96.06 100 GLU A CA 1
ATOM 795 C C . GLU A 1 100 ? -6.945 7.100 -0.861 1.00 96.06 100 GLU A C 1
ATOM 797 O O . GLU A 1 100 ? -7.629 6.573 -1.747 1.00 96.06 100 GLU A O 1
ATOM 802 N N . GLY A 1 101 ? -7.241 7.032 0.436 1.00 97.06 101 GLY A N 1
ATOM 803 C CA . GLY A 1 101 ? -8.319 6.217 0.975 1.00 97.06 101 GLY A CA 1
ATOM 804 C C . GLY A 1 101 ? -8.708 6.608 2.399 1.00 97.06 101 GLY A C 1
ATOM 805 O O . GLY A 1 101 ? -7.935 7.205 3.153 1.00 97.06 101 GLY A O 1
ATOM 806 N N . ASP A 1 102 ? -9.945 6.289 2.759 1.00 98.00 102 ASP A N 1
ATOM 807 C CA . ASP A 1 102 ? -10.495 6.432 4.102 1.00 98.00 102 ASP A CA 1
ATOM 808 C C . ASP A 1 102 ? -10.450 5.109 4.850 1.00 98.00 102 ASP A C 1
ATOM 810 O O . ASP A 1 102 ? -10.922 4.087 4.355 1.00 98.00 102 ASP A O 1
ATOM 814 N N . MET A 1 103 ? -9.917 5.151 6.068 1.00 97.50 103 MET A N 1
ATOM 815 C CA . MET A 1 103 ? -9.605 3.977 6.872 1.00 97.50 103 MET A CA 1
ATOM 816 C C . MET A 1 103 ? -10.670 3.756 7.948 1.00 97.50 103 MET A C 1
ATOM 818 O O . MET A 1 103 ? -10.760 4.520 8.913 1.00 97.50 103 MET A O 1
ATOM 822 N N . TYR A 1 104 ? -11.433 2.673 7.815 1.00 97.19 104 TYR A N 1
ATOM 823 C CA . TYR A 1 104 ? -12.494 2.272 8.735 1.00 97.19 104 TYR A CA 1
A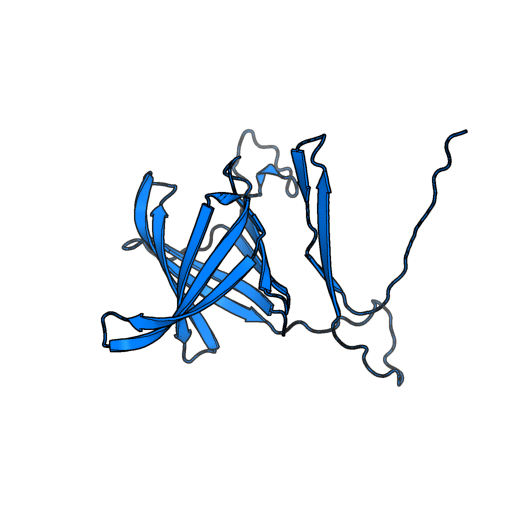TOM 824 C C . TYR A 1 104 ? -12.080 1.025 9.522 1.00 97.19 104 TYR A C 1
ATOM 826 O O . TYR A 1 104 ? -12.090 -0.090 8.993 1.00 97.19 104 TYR A O 1
ATOM 834 N N . GLU A 1 105 ? -11.750 1.192 10.802 1.00 96.19 105 GLU A N 1
ATOM 835 C CA . GLU A 1 105 ? -11.453 0.067 11.697 1.00 96.19 105 GLU A CA 1
ATOM 836 C C . GLU A 1 105 ? -12.680 -0.842 11.862 1.00 96.19 105 GLU A C 1
ATOM 838 O O . GLU A 1 105 ? -13.807 -0.375 12.051 1.00 96.19 105 GLU A O 1
ATOM 843 N N . GLN A 1 106 ? -12.460 -2.150 11.772 1.00 96.94 106 GLN A N 1
ATOM 844 C CA . GLN A 1 106 ? -13.493 -3.172 11.878 1.00 96.94 106 GLN A CA 1
ATOM 845 C C . GLN A 1 106 ? -13.467 -3.837 13.267 1.00 96.94 106 GLN A C 1
ATOM 847 O O . GLN A 1 106 ? -12.417 -3.901 13.912 1.00 96.94 106 GLN A O 1
ATOM 852 N N . PRO A 1 107 ? -14.601 -4.384 13.751 1.00 96.06 107 PRO A N 1
ATOM 853 C CA . PRO A 1 107 ? -14.669 -5.030 15.067 1.00 96.06 107 PRO A CA 1
ATOM 854 C C . PRO A 1 107 ? -13.739 -6.239 15.256 1.00 96.06 107 PRO A C 1
ATOM 856 O O . PRO A 1 107 ? -13.450 -6.612 16.391 1.00 96.06 107 PRO A O 1
ATOM 859 N N . ASP A 1 108 ? -13.303 -6.873 14.169 1.00 95.06 108 ASP A N 1
ATOM 860 C CA . ASP A 1 108 ? -12.385 -8.017 14.161 1.00 95.06 108 ASP A CA 1
ATOM 861 C C . ASP A 1 108 ? -10.900 -7.611 14.104 1.00 95.06 108 ASP A C 1
ATOM 863 O O . ASP A 1 108 ? -10.025 -8.477 14.080 1.00 95.06 108 ASP A O 1
ATOM 867 N N . GLY A 1 109 ? -10.610 -6.306 14.134 1.00 95.12 109 GLY A N 1
ATOM 868 C CA . GLY A 1 109 ? -9.258 -5.755 14.078 1.00 95.12 109 GLY A CA 1
ATOM 869 C C . GLY A 1 109 ? -8.710 -5.573 12.662 1.00 95.12 109 GLY A C 1
ATOM 870 O O . GLY A 1 109 ? -7.556 -5.173 12.518 1.00 95.12 109 GLY A O 1
ATOM 871 N N . LEU A 1 110 ? -9.502 -5.850 11.623 1.00 97.81 110 LEU A N 1
ATOM 872 C CA . LEU A 1 110 ? -9.162 -5.491 10.248 1.00 97.81 110 LEU A CA 1
ATOM 873 C C . LEU A 1 110 ? -9.427 -4.002 9.995 1.00 97.81 110 LEU A C 1
ATOM 875 O O . LEU A 1 110 ? -10.151 -3.342 10.741 1.00 97.81 110 LEU A O 1
ATOM 879 N N . THR A 1 111 ? -8.866 -3.465 8.915 1.00 98.25 111 THR A N 1
ATOM 880 C CA . THR A 1 111 ? -9.149 -2.099 8.462 1.00 98.25 111 THR A CA 1
ATOM 881 C C . THR A 1 111 ? -9.707 -2.133 7.051 1.00 98.25 111 THR A C 1
ATOM 883 O O . THR A 1 111 ? -9.055 -2.632 6.140 1.00 98.25 111 THR A O 1
ATOM 886 N N . LEU A 1 112 ? -10.915 -1.604 6.869 1.00 98.25 112 LEU A N 1
ATOM 887 C CA . LEU A 1 112 ? -11.512 -1.413 5.554 1.00 98.25 112 LEU A CA 1
ATOM 888 C C . LEU A 1 112 ? -11.098 -0.041 5.028 1.00 98.25 112 LEU A C 1
ATOM 890 O O . LEU A 1 112 ? -11.503 0.980 5.576 1.00 98.25 112 LEU A O 1
ATOM 894 N N . GLU A 1 113 ? -10.300 -0.025 3.977 1.00 98.19 113 GLU A N 1
ATOM 895 C CA . GLU A 1 113 ? -9.985 1.163 3.204 1.00 98.19 113 GLU A CA 1
ATOM 896 C C . GLU A 1 113 ? -11.026 1.361 2.104 1.00 98.19 113 GLU A C 1
ATOM 898 O O . GLU A 1 113 ? -11.425 0.405 1.435 1.00 98.19 113 GLU A O 1
ATOM 903 N N . LYS A 1 114 ? -11.468 2.604 1.910 1.00 97.75 114 LYS A N 1
ATOM 904 C CA . LYS A 1 114 ? -12.353 2.983 0.807 1.00 97.75 114 LYS A CA 1
ATOM 905 C C . LYS A 1 114 ? -11.791 4.175 0.069 1.00 97.75 114 LYS A C 1
ATOM 907 O O . LYS A 1 114 ? -11.439 5.176 0.689 1.00 97.75 114 LYS A O 1
ATOM 912 N N . GLY A 1 115 ? -11.806 4.117 -1.249 1.00 96.25 115 GLY A N 1
ATOM 913 C CA . GLY A 1 115 ? -11.376 5.235 -2.067 1.00 96.25 115 GLY A CA 1
ATOM 914 C C . GLY A 1 115 ? -11.962 5.164 -3.460 1.00 96.25 115 GLY A C 1
ATOM 915 O O . GLY A 1 115 ? -12.899 4.410 -3.736 1.00 96.25 115 GLY A O 1
ATOM 916 N N . ARG A 1 116 ? -11.394 5.974 -4.346 1.00 94.81 116 ARG A N 1
ATOM 917 C CA . ARG A 1 116 ? -11.775 6.018 -5.750 1.00 94.81 116 ARG A CA 1
ATOM 918 C C . ARG A 1 116 ? -10.528 6.159 -6.605 1.00 94.81 116 ARG A C 1
ATOM 920 O O . ARG A 1 116 ? -9.682 6.995 -6.310 1.00 94.81 116 ARG A O 1
ATOM 927 N N . MET A 1 117 ? -10.411 5.315 -7.623 1.00 91.25 117 MET A N 1
ATOM 928 C CA . MET A 1 117 ? -9.328 5.391 -8.601 1.00 91.25 117 MET A CA 1
ATOM 929 C C . MET A 1 117 ? -9.752 4.741 -9.923 1.00 91.25 117 MET A C 1
ATOM 931 O O . MET A 1 117 ? -10.804 4.098 -10.018 1.00 91.25 117 MET A O 1
ATOM 935 N N . VAL A 1 118 ? -8.924 4.864 -10.958 1.00 90.88 118 VAL A N 1
ATOM 936 C CA . VAL A 1 118 ? -9.152 4.197 -12.244 1.00 90.88 118 VAL A CA 1
ATOM 937 C C . VAL A 1 118 ? -9.035 2.682 -12.076 1.00 90.88 118 VAL A C 1
ATOM 939 O O . VAL A 1 118 ? -7.959 2.157 -11.798 1.00 90.88 118 VAL A O 1
ATOM 942 N N . ASN A 1 119 ? -10.133 1.962 -12.318 1.00 90.38 119 ASN A N 1
ATOM 943 C CA . ASN A 1 119 ? -10.111 0.505 -12.372 1.00 90.38 119 ASN A CA 1
ATOM 944 C C . ASN A 1 119 ? -9.299 0.060 -13.606 1.00 90.38 119 ASN A C 1
ATOM 946 O O . ASN A 1 119 ? -9.693 0.374 -14.735 1.00 90.38 119 ASN A O 1
ATOM 950 N N . PRO A 1 120 ? -8.200 -0.697 -13.440 1.00 86.12 120 PRO A N 1
ATOM 951 C CA . PRO A 1 120 ? -7.317 -1.065 -14.546 1.00 86.12 120 PRO A CA 1
ATOM 952 C C . PRO A 1 120 ? -7.990 -1.967 -15.591 1.00 86.12 120 PRO A C 1
ATOM 954 O O . PRO A 1 120 ? -7.582 -1.960 -16.750 1.00 86.12 120 PRO A O 1
ATOM 957 N N . ALA A 1 121 ? -9.030 -2.720 -15.219 1.00 88.00 121 ALA A N 1
ATOM 958 C CA . ALA A 1 121 ? -9.759 -3.583 -16.147 1.00 88.00 121 ALA A CA 1
ATOM 959 C C . ALA A 1 121 ? -10.710 -2.799 -17.066 1.00 88.00 121 ALA A C 1
ATOM 961 O O . ALA A 1 121 ? -10.970 -3.226 -18.191 1.00 88.00 121 ALA A O 1
ATOM 962 N N . THR A 1 122 ? -11.238 -1.661 -16.601 1.00 91.62 122 THR A N 1
ATOM 963 C CA . THR A 1 122 ? -12.249 -0.871 -17.330 1.00 91.62 122 THR A CA 1
ATOM 964 C C . THR A 1 122 ? -11.730 0.479 -17.820 1.00 91.62 122 THR A C 1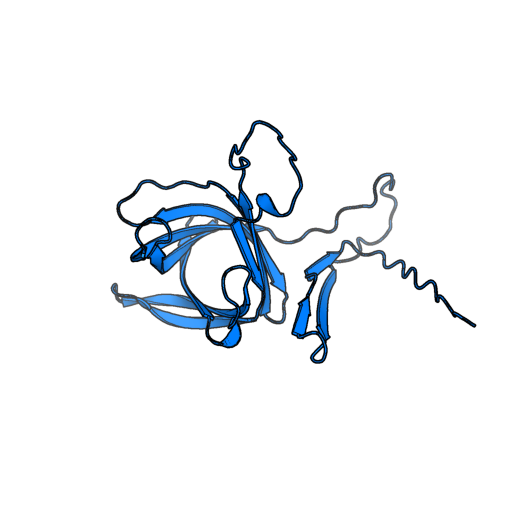
ATOM 966 O O . THR A 1 122 ? -12.380 1.119 -18.646 1.00 91.62 122 THR A O 1
ATOM 969 N N . GLY A 1 123 ? -10.590 0.944 -17.304 1.00 91.69 123 GLY A N 1
ATOM 970 C CA . GLY A 1 123 ? -10.046 2.276 -17.568 1.00 91.69 123 GLY A CA 1
ATOM 971 C C . GLY A 1 123 ? -10.917 3.418 -17.034 1.00 91.69 123 GLY A C 1
ATOM 972 O O . GLY A 1 123 ? -10.771 4.549 -17.489 1.00 91.69 123 GLY A O 1
ATOM 973 N N . THR A 1 124 ? -11.841 3.139 -16.107 1.00 93.94 124 THR A N 1
ATOM 974 C CA . THR A 1 124 ? -12.819 4.115 -15.598 1.00 93.94 124 THR A CA 1
ATOM 975 C C . THR A 1 124 ? -12.656 4.343 -14.096 1.00 93.94 124 THR A C 1
ATOM 977 O O . THR A 1 124 ? -12.461 3.395 -13.336 1.00 93.94 124 THR A O 1
ATOM 980 N N . GLU A 1 125 ? -12.784 5.600 -13.664 1.00 95.44 125 GLU A N 1
ATOM 981 C CA . GLU A 1 125 ? -12.863 6.000 -12.251 1.00 95.44 125 GLU A CA 1
ATOM 982 C C . GLU A 1 125 ? -13.986 5.256 -11.518 1.00 95.44 125 GLU A C 1
ATOM 984 O O . GLU A 1 125 ? -15.172 5.463 -11.797 1.00 95.44 125 GLU A O 1
ATOM 989 N N . THR A 1 126 ? -13.605 4.406 -10.568 1.00 96.69 126 THR A N 1
ATOM 990 C CA . THR A 1 126 ? -14.494 3.472 -9.873 1.00 96.69 126 THR A CA 1
ATOM 991 C C . THR A 1 126 ? -14.199 3.497 -8.377 1.00 96.69 126 THR A C 1
ATOM 993 O O . THR A 1 126 ? -13.039 3.581 -7.969 1.00 96.69 126 THR A O 1
ATOM 996 N N . ASP A 1 127 ? -15.247 3.420 -7.559 1.00 97.50 127 ASP A N 1
ATOM 997 C CA . ASP A 1 127 ? -15.087 3.270 -6.114 1.00 97.50 127 ASP A CA 1
ATOM 998 C C . ASP A 1 127 ? -14.516 1.880 -5.812 1.00 97.50 127 ASP A C 1
ATOM 1000 O O . ASP A 1 127 ? -14.947 0.872 -6.387 1.00 97.50 127 ASP A O 1
ATOM 1004 N N . TYR A 1 128 ? -13.552 1.822 -4.903 1.00 97.56 128 TYR A N 1
ATOM 1005 C CA . TYR A 1 128 ? -12.929 0.579 -4.479 1.00 97.56 128 TYR A CA 1
ATOM 1006 C C . TYR A 1 128 ? -13.012 0.421 -2.968 1.00 97.56 128 TYR A C 1
ATOM 1008 O O . TYR A 1 128 ? -13.129 1.391 -2.215 1.00 97.56 128 TYR A O 1
ATOM 1016 N N . GLU A 1 129 ? -12.910 -0.827 -2.532 1.00 98.44 129 GLU A N 1
ATOM 1017 C CA . GLU A 1 129 ? -12.654 -1.142 -1.139 1.00 98.44 129 GLU A CA 1
ATOM 1018 C C . GLU A 1 129 ? -11.554 -2.191 -1.012 1.00 98.44 129 GLU A C 1
ATOM 1020 O O . GLU A 1 129 ? -11.569 -3.207 -1.715 1.00 98.44 129 GLU A O 1
ATOM 1025 N N . GLU A 1 130 ? -10.642 -1.971 -0.073 1.00 98.50 130 GLU A N 1
ATOM 1026 C CA . GLU A 1 130 ? -9.570 -2.896 0.281 1.00 98.50 130 GLU A CA 1
ATOM 1027 C C . GLU A 1 130 ? -9.675 -3.252 1.762 1.00 98.50 130 GLU A C 1
ATOM 1029 O O . GLU A 1 130 ? -9.839 -2.383 2.613 1.00 98.50 130 GLU A O 1
ATOM 1034 N N . LEU A 1 131 ? -9.610 -4.541 2.088 1.00 98.56 131 LEU A N 1
ATOM 1035 C CA . LEU A 1 131 ? -9.601 -4.993 3.476 1.00 98.56 131 LEU A CA 1
ATOM 1036 C C . LEU A 1 131 ? -8.181 -5.379 3.868 1.00 98.56 131 LEU A C 1
ATOM 1038 O O . LEU A 1 131 ? -7.563 -6.236 3.235 1.00 98.56 131 LEU A O 1
ATOM 1042 N N . TRP A 1 132 ? -7.680 -4.760 4.928 1.00 98.50 132 TRP A N 1
ATOM 1043 C CA . TRP A 1 132 ? -6.303 -4.876 5.378 1.00 98.50 132 TRP A CA 1
ATOM 1044 C C . TRP A 1 132 ? -6.215 -5.560 6.736 1.00 98.50 132 TRP A C 1
ATOM 1046 O O . TRP A 1 132 ? -6.965 -5.246 7.664 1.00 98.50 132 TRP A O 1
ATOM 1056 N N . ARG A 1 133 ? -5.245 -6.466 6.866 1.00 98.00 133 ARG A N 1
ATOM 1057 C CA . ARG A 1 133 ? -4.829 -7.055 8.136 1.00 98.00 133 ARG A CA 1
ATOM 1058 C C . ARG A 1 133 ? -3.441 -6.558 8.507 1.00 98.00 133 ARG A C 1
ATOM 1060 O O . ARG A 1 133 ? -2.456 -6.916 7.857 1.00 98.00 133 ARG A O 1
ATOM 1067 N N . ASP A 1 134 ? -3.365 -5.808 9.596 1.00 95.06 134 ASP A N 1
ATOM 1068 C CA . ASP A 1 134 ? -2.102 -5.371 10.178 1.00 95.06 134 ASP A CA 1
ATOM 1069 C C . ASP A 1 134 ? -1.495 -6.457 11.070 1.00 95.06 134 ASP A C 1
ATOM 1071 O O . ASP A 1 134 ? -2.176 -7.140 11.838 1.00 95.06 134 ASP A O 1
ATOM 1075 N N . VAL A 1 135 ? -0.181 -6.619 10.965 1.00 91.88 135 VAL A N 1
ATOM 1076 C CA . VAL A 1 135 ? 0.623 -7.521 11.782 1.00 91.88 135 VAL A CA 1
ATOM 1077 C C . VAL A 1 135 ? 1.747 -6.716 12.414 1.00 91.88 135 VAL A C 1
ATOM 1079 O O . VAL A 1 135 ? 2.525 -6.045 11.732 1.00 91.88 135 VAL A O 1
ATOM 1082 N N . GLU A 1 136 ? 1.849 -6.818 13.736 1.00 87.44 136 GLU A N 1
ATOM 1083 C CA . GLU A 1 136 ? 2.979 -6.264 14.468 1.00 87.44 136 GLU A CA 1
ATOM 1084 C C . GLU A 1 136 ? 4.243 -7.066 14.116 1.00 87.44 136 GLU A C 1
ATOM 1086 O O . GLU A 1 136 ? 4.243 -8.298 14.246 1.00 87.44 136 GLU A O 1
ATOM 1091 N N . PRO A 1 137 ? 5.328 -6.414 13.668 1.00 85.50 137 PRO A N 1
ATOM 1092 C CA . PRO A 1 137 ? 6.583 -7.104 13.443 1.00 85.50 137 PRO A CA 1
ATOM 1093 C C . PRO A 1 137 ? 7.069 -7.807 14.715 1.00 85.50 137 PRO A C 1
ATOM 1095 O O . PRO A 1 137 ? 7.088 -7.230 15.801 1.00 85.50 137 PRO A O 1
ATOM 1098 N N . VAL A 1 138 ? 7.542 -9.043 14.570 1.00 82.12 138 VAL A N 1
ATOM 1099 C CA . VAL A 1 138 ? 8.154 -9.804 15.665 1.00 82.12 138 VAL A CA 1
ATOM 1100 C C . VAL A 1 138 ? 9.556 -10.254 15.279 1.00 82.12 138 VAL A C 1
ATOM 1102 O O . VAL A 1 138 ? 9.820 -10.613 14.131 1.00 82.12 138 VAL A O 1
ATOM 1105 N N . ALA A 1 139 ? 10.478 -10.239 16.242 1.00 77.06 139 ALA A N 1
ATOM 1106 C CA . ALA A 1 139 ? 11.827 -10.742 16.023 1.00 77.06 139 ALA A CA 1
ATOM 1107 C C . ALA A 1 139 ? 11.783 -12.266 15.835 1.00 77.06 139 ALA A C 1
ATOM 1109 O O . ALA A 1 139 ? 11.360 -12.999 16.732 1.00 77.06 139 ALA A O 1
ATOM 1110 N N . VAL A 1 140 ? 12.236 -12.747 14.677 1.00 68.94 140 VAL A N 1
ATOM 1111 C CA . VAL A 1 140 ? 12.397 -14.182 14.423 1.00 68.94 140 VAL A CA 1
ATOM 1112 C C . VAL A 1 140 ? 13.717 -14.640 15.055 1.00 68.94 140 VAL A C 1
ATOM 1114 O O . VAL A 1 140 ? 14.758 -14.057 14.740 1.00 68.94 140 VAL A O 1
ATOM 1117 N N . PRO A 1 141 ? 13.715 -15.648 15.947 1.00 62.00 141 PRO A N 1
ATOM 1118 C CA . PRO A 1 141 ? 14.952 -16.176 16.505 1.00 62.00 141 PRO A CA 1
ATOM 1119 C C . PRO A 1 141 ? 15.819 -16.815 15.404 1.00 62.00 141 PRO A C 1
ATOM 1121 O O . PRO A 1 141 ? 15.277 -17.346 14.429 1.00 62.00 141 PRO A O 1
ATOM 1124 N N . PRO A 1 142 ? 17.157 -16.802 15.539 1.00 64.06 142 PRO A N 1
ATOM 1125 C CA . PRO A 1 142 ? 18.037 -17.455 14.578 1.00 64.06 142 PRO A CA 1
ATOM 1126 C C . PRO A 1 142 ? 17.705 -18.947 14.459 1.00 64.06 142 PRO A C 1
ATOM 1128 O O . PRO A 1 142 ? 17.458 -19.622 15.462 1.00 64.06 142 PRO A O 1
ATOM 1131 N N . VAL A 1 143 ? 17.737 -19.486 13.239 1.00 62.72 143 VAL A N 1
ATOM 1132 C CA . VAL A 1 143 ? 17.551 -20.925 13.008 1.00 62.72 143 VAL A CA 1
ATOM 1133 C C . VAL A 1 143 ? 18.644 -21.695 13.760 1.00 62.72 143 VAL A C 1
ATOM 1135 O O . VAL A 1 143 ? 19.827 -21.514 13.486 1.00 62.72 143 VAL A O 1
ATOM 1138 N N . GLY A 1 144 ? 18.246 -22.546 14.711 1.00 61.28 144 GLY A N 1
ATOM 1139 C CA . GLY A 1 144 ? 19.162 -23.354 15.528 1.00 61.28 144 GLY A CA 1
ATOM 1140 C C . GLY A 1 144 ? 19.589 -22.730 16.863 1.00 61.28 144 GLY A C 1
ATOM 1141 O O . GLY A 1 144 ? 20.357 -23.358 17.589 1.00 61.28 144 GLY A O 1
ATOM 1142 N N . ALA A 1 145 ? 19.092 -21.541 17.222 1.00 58.94 145 ALA A N 1
ATOM 1143 C CA . ALA A 1 145 ? 19.332 -20.972 18.545 1.00 58.94 145 ALA A CA 1
ATOM 1144 C C . ALA A 1 145 ? 18.541 -21.743 19.619 1.00 58.94 145 ALA A C 1
ATOM 1146 O O . ALA A 1 145 ? 17.308 -21.740 19.631 1.00 58.94 145 ALA A O 1
ATOM 1147 N N . VAL A 1 146 ? 19.255 -22.408 20.530 1.00 51.94 146 VAL A N 1
ATOM 1148 C CA . VAL A 1 146 ? 18.692 -22.879 21.800 1.00 51.94 146 VAL A CA 1
ATOM 1149 C C . VAL A 1 146 ? 18.457 -21.667 22.694 1.00 51.94 146 VAL A C 1
ATOM 1151 O O . VAL A 1 146 ? 19.356 -20.858 22.909 1.00 51.94 146 VAL A O 1
ATOM 1154 N N . ALA A 1 147 ? 17.222 -21.512 23.167 1.00 54.34 147 ALA A N 1
ATOM 1155 C CA . ALA A 1 147 ? 16.820 -20.396 24.008 1.00 54.34 147 ALA A CA 1
ATOM 1156 C C . ALA A 1 147 ? 17.447 -20.526 25.405 1.00 54.34 147 ALA A C 1
ATOM 1158 O O . ALA A 1 147 ? 16.835 -21.080 26.314 1.00 54.34 147 ALA A O 1
ATOM 1159 N N . GLU A 1 148 ? 18.656 -20.001 25.585 1.00 48.06 148 GLU A N 1
ATOM 1160 C CA . GLU A 1 148 ? 19.217 -19.755 26.911 1.00 48.06 148 GLU A CA 1
ATOM 1161 C C . GLU A 1 148 ? 19.526 -18.266 27.089 1.00 48.06 148 GLU A C 1
ATOM 1163 O O . GLU A 1 148 ? 20.487 -17.731 26.551 1.00 48.06 148 GLU A O 1
ATOM 1168 N N . GLY A 1 149 ? 18.677 -17.595 27.873 1.00 54.56 149 GLY A N 1
ATOM 1169 C CA . GLY A 1 149 ? 19.037 -16.430 28.689 1.00 54.56 149 GLY A CA 1
ATOM 1170 C C . GLY A 1 149 ? 19.357 -15.095 28.006 1.00 54.56 149 GLY A C 1
ATOM 1171 O O . GLY A 1 149 ? 19.458 -14.098 28.720 1.00 54.56 149 GLY A O 1
ATOM 1172 N N . GLU A 1 150 ? 19.498 -15.018 26.685 1.00 52.16 150 GLU A N 1
ATOM 1173 C CA . GLU A 1 150 ? 19.784 -13.744 26.018 1.00 52.16 150 GLU A CA 1
ATOM 1174 C C . GLU A 1 150 ? 18.512 -12.899 25.853 1.00 52.16 150 GLU A C 1
ATOM 1176 O O . GLU A 1 150 ? 17.490 -13.357 25.340 1.00 52.16 150 GLU A O 1
ATOM 1181 N N . ALA A 1 151 ? 18.569 -11.647 26.322 1.00 53.34 151 ALA A N 1
ATOM 1182 C CA . ALA A 1 151 ? 17.484 -10.686 26.176 1.00 53.34 151 ALA A CA 1
ATOM 1183 C C . ALA A 1 151 ? 17.101 -10.566 24.696 1.00 53.34 151 ALA A C 1
ATOM 1185 O O . ALA A 1 151 ? 17.943 -10.254 23.853 1.00 53.34 151 ALA A O 1
ATOM 1186 N N . GLN A 1 152 ? 15.831 -10.824 24.387 1.00 53.59 152 GLN A N 1
ATOM 1187 C CA . GLN A 1 152 ? 15.336 -10.819 23.019 1.00 53.59 152 GLN A CA 1
ATOM 1188 C C . GLN A 1 152 ? 15.572 -9.438 22.400 1.00 53.59 152 GLN A C 1
ATOM 1190 O O . GLN A 1 152 ? 14.985 -8.441 22.826 1.00 53.59 152 GLN A O 1
ATOM 1195 N N . LYS A 1 153 ? 16.492 -9.371 21.431 1.00 59.59 153 LYS A N 1
ATOM 1196 C CA . LYS A 1 153 ? 16.817 -8.129 20.733 1.00 59.59 153 LYS A CA 1
ATOM 1197 C C . LYS A 1 153 ? 15.547 -7.635 20.028 1.00 59.59 153 LYS A C 1
ATOM 1199 O O . LYS A 1 153 ? 14.871 -8.415 19.358 1.00 59.59 153 LYS A O 1
ATOM 1204 N N . GLY A 1 154 ? 15.197 -6.365 20.241 1.00 70.19 154 GLY A N 1
ATOM 1205 C CA . GLY A 1 154 ? 13.989 -5.758 19.675 1.00 70.19 154 GLY A CA 1
ATOM 1206 C C . GLY A 1 154 ? 13.983 -5.769 18.142 1.00 70.19 154 GLY A C 1
ATOM 1207 O O . GLY A 1 154 ? 15.012 -5.991 17.504 1.00 70.19 154 GLY A O 1
ATOM 1208 N N . VAL A 1 155 ? 12.815 -5.527 17.547 1.00 80.75 155 VAL A N 1
ATOM 1209 C CA . VAL A 1 155 ? 12.674 -5.390 16.090 1.00 80.75 155 VAL A CA 1
ATOM 1210 C C . VAL A 1 155 ? 13.378 -4.116 15.620 1.00 80.75 155 VAL A C 1
ATOM 1212 O O . VAL A 1 155 ? 13.124 -3.034 16.149 1.00 80.75 155 VAL A O 1
ATOM 1215 N N . GLU A 1 156 ? 14.223 -4.233 14.594 1.00 84.31 156 GLU A N 1
ATOM 1216 C CA . GLU A 1 156 ? 14.872 -3.098 13.935 1.00 84.31 156 GLU A CA 1
ATOM 1217 C C . GLU A 1 156 ? 14.212 -2.842 12.567 1.00 84.31 156 GLU A C 1
ATOM 1219 O O . GLU A 1 156 ? 14.069 -3.744 11.738 1.00 84.31 156 GLU A O 1
ATOM 1224 N N . CYS A 1 157 ? 13.812 -1.594 12.315 1.00 87.00 157 CYS A N 1
ATOM 1225 C CA . CYS A 1 157 ? 13.324 -1.142 11.012 1.00 87.00 157 CYS A CA 1
ATOM 1226 C C . CYS A 1 157 ? 14.441 -0.369 10.311 1.00 87.00 157 CYS A C 1
ATOM 1228 O O . CYS A 1 157 ? 14.837 0.697 10.786 1.00 87.00 157 CYS A O 1
ATOM 1230 N N . VAL A 1 158 ? 14.939 -0.888 9.187 1.00 87.62 158 VAL A N 1
ATOM 1231 C CA . VAL A 1 158 ? 15.996 -0.246 8.401 1.00 87.62 158 VAL A CA 1
ATOM 1232 C C . VAL A 1 158 ? 15.459 0.077 7.012 1.00 87.62 158 VAL A C 1
ATOM 1234 O O . VAL A 1 158 ? 15.033 -0.807 6.270 1.00 87.62 158 VAL A O 1
ATOM 1237 N N . VAL A 1 159 ? 15.508 1.359 6.657 1.00 87.75 159 VAL A N 1
ATOM 1238 C CA . VAL A 1 159 ? 15.129 1.850 5.330 1.00 87.75 159 VAL A CA 1
ATOM 1239 C C . VAL A 1 159 ? 16.396 2.298 4.617 1.00 87.75 159 VAL A C 1
ATOM 1241 O O . VAL A 1 159 ? 17.088 3.198 5.094 1.00 87.75 159 VAL A O 1
ATOM 1244 N N . LEU A 1 160 ? 16.703 1.677 3.480 1.00 86.31 160 LEU A N 1
ATOM 1245 C CA . LEU A 1 160 ? 17.788 2.107 2.604 1.00 86.31 160 LEU A CA 1
ATOM 1246 C C . LEU A 1 160 ? 17.179 2.708 1.343 1.00 86.31 160 LEU A C 1
ATOM 1248 O O . LEU A 1 160 ? 16.361 2.077 0.682 1.00 86.31 160 LEU A O 1
ATOM 1252 N N . LYS A 1 161 ? 17.590 3.932 1.012 1.00 85.56 161 LYS A N 1
ATOM 1253 C CA . LYS A 1 161 ? 17.174 4.639 -0.199 1.00 85.56 161 LYS A CA 1
ATOM 1254 C C . LYS A 1 161 ? 18.390 4.797 -1.112 1.00 85.56 161 LYS A C 1
ATOM 1256 O O . LYS A 1 161 ? 19.416 5.305 -0.668 1.00 85.56 161 LYS A O 1
ATOM 1261 N N . PHE A 1 162 ? 18.264 4.376 -2.363 1.00 85.12 162 PHE A N 1
ATOM 1262 C CA . PHE A 1 162 ? 19.253 4.538 -3.422 1.00 85.12 162 PHE A CA 1
ATOM 1263 C C . PHE A 1 162 ? 18.680 5.414 -4.537 1.00 85.12 162 PHE A C 1
ATOM 1265 O O . PHE A 1 162 ? 17.567 5.193 -5.016 1.00 85.12 162 PHE A O 1
ATOM 1272 N N . GLU A 1 163 ? 19.453 6.406 -4.954 1.00 84.00 163 GLU A N 1
ATOM 1273 C CA . GLU A 1 163 ? 19.099 7.329 -6.025 1.00 84.00 163 GLU A CA 1
ATOM 1274 C C . GLU A 1 163 ? 20.376 7.659 -6.799 1.00 84.00 163 GLU A C 1
ATOM 1276 O O . GLU A 1 163 ? 21.362 8.111 -6.215 1.00 84.00 163 GLU A O 1
ATOM 1281 N N . ASP A 1 164 ? 20.364 7.377 -8.099 1.00 82.56 164 ASP A N 1
ATOM 1282 C CA . ASP A 1 164 ? 21.422 7.735 -9.036 1.00 82.56 164 ASP A CA 1
ATOM 1283 C C . ASP A 1 164 ? 20.829 8.584 -10.162 1.00 82.56 164 ASP A C 1
ATOM 1285 O O . ASP A 1 164 ? 20.219 8.088 -11.112 1.00 82.56 164 ASP A O 1
ATOM 1289 N N . GLU A 1 165 ? 21.041 9.891 -10.045 1.00 76.94 165 GLU A N 1
ATOM 1290 C CA . GLU A 1 165 ? 20.578 10.893 -11.003 1.00 76.94 165 GLU A CA 1
ATOM 1291 C C . GLU A 1 165 ? 21.179 10.700 -12.403 1.00 76.94 165 GLU A C 1
ATOM 1293 O O . GLU A 1 165 ? 20.532 11.016 -13.402 1.00 76.94 165 GLU A O 1
ATOM 1298 N N . ALA A 1 166 ? 22.401 10.165 -12.506 1.00 74.06 166 ALA A N 1
ATOM 1299 C CA . ALA A 1 166 ? 23.078 10.011 -13.791 1.00 74.06 166 ALA A CA 1
ATOM 1300 C C . ALA A 1 166 ? 22.436 8.905 -14.638 1.00 74.06 166 ALA A C 1
ATOM 1302 O O . ALA A 1 166 ? 22.281 9.064 -15.850 1.00 74.06 166 ALA A O 1
ATOM 1303 N N . SER A 1 167 ? 22.039 7.802 -14.001 1.00 70.62 167 SER A N 1
ATOM 1304 C CA . SER A 1 167 ? 21.338 6.693 -14.657 1.00 70.62 167 SER A CA 1
ATOM 1305 C C . SER A 1 167 ? 19.812 6.789 -14.569 1.00 70.62 167 SER A C 1
ATOM 1307 O O . SER A 1 167 ? 19.121 5.964 -15.166 1.00 70.62 167 SER A O 1
ATOM 1309 N N . LYS A 1 168 ? 19.278 7.794 -13.856 1.00 71.62 168 LYS A N 1
ATOM 1310 C CA . LYS A 1 168 ? 17.859 7.901 -13.475 1.00 71.62 168 LYS A CA 1
ATOM 1311 C C . LYS A 1 168 ? 17.347 6.639 -12.769 1.00 71.62 168 LYS A C 1
ATOM 1313 O O . LYS A 1 168 ? 16.181 6.270 -12.909 1.00 71.62 168 LYS A O 1
ATOM 1318 N N . ALA A 1 169 ? 18.221 5.965 -12.026 1.00 68.38 169 ALA A N 1
ATOM 1319 C CA . ALA A 1 169 ? 17.868 4.771 -11.278 1.00 68.38 169 ALA A CA 1
ATOM 1320 C C . ALA A 1 169 ? 17.442 5.147 -9.857 1.00 68.38 169 ALA A C 1
ATOM 1322 O O . ALA A 1 169 ? 18.150 5.848 -9.132 1.00 68.38 169 ALA A O 1
ATOM 1323 N N . ARG A 1 170 ? 16.289 4.628 -9.438 1.00 72.38 170 ARG A N 1
ATOM 1324 C CA . ARG A 1 170 ? 15.800 4.696 -8.059 1.00 72.38 170 ARG A CA 1
ATOM 1325 C C . ARG A 1 170 ? 15.605 3.282 -7.542 1.00 72.38 170 ARG A C 1
ATOM 1327 O O . ARG A 1 170 ? 15.134 2.409 -8.266 1.00 72.38 170 ARG A O 1
ATOM 1334 N N . GLY A 1 171 ? 15.967 3.055 -6.288 1.00 62.38 171 GLY A N 1
ATOM 1335 C CA . GLY A 1 171 ? 15.744 1.784 -5.614 1.00 62.38 171 GLY A CA 1
ATOM 1336 C C . GLY A 1 171 ? 15.677 1.979 -4.109 1.00 62.38 171 GLY A C 1
ATOM 1337 O O . GLY A 1 171 ? 16.267 2.906 -3.563 1.00 62.38 171 GLY A O 1
ATOM 1338 N N . GLY A 1 172 ? 14.966 1.111 -3.406 1.00 51.00 172 GLY A N 1
ATOM 1339 C CA . GLY A 1 172 ? 14.953 1.156 -1.953 1.00 51.00 172 GLY A CA 1
ATOM 1340 C C . GLY A 1 172 ? 14.435 -0.145 -1.372 1.00 51.00 172 GLY A C 1
ATOM 1341 O O . GLY A 1 172 ? 13.232 -0.381 -1.437 1.00 51.00 172 GLY A O 1
ATOM 1342 N N . PRO A 1 173 ? 15.299 -1.018 -0.830 1.00 51.31 173 PRO A N 1
ATOM 1343 C CA . PRO A 1 173 ? 14.817 -2.098 0.004 1.00 51.31 173 PRO A CA 1
ATOM 1344 C C . PRO A 1 173 ? 14.415 -1.519 1.365 1.00 51.31 173 PRO A C 1
ATOM 1346 O O . PRO A 1 173 ? 15.241 -0.970 2.100 1.00 51.31 173 PRO A O 1
ATOM 1349 N N . GLU A 1 174 ? 13.147 -1.676 1.725 1.00 40.75 174 GLU A N 1
ATOM 1350 C CA . GLU A 1 174 ? 12.717 -1.581 3.116 1.00 40.75 174 GLU A CA 1
ATOM 1351 C C . GLU A 1 174 ? 12.865 -2.970 3.741 1.00 40.75 174 GLU A C 1
ATOM 1353 O O . GLU A 1 174 ? 12.265 -3.942 3.281 1.00 40.75 174 GLU A O 1
ATOM 1358 N N . ARG A 1 175 ? 13.739 -3.096 4.747 1.00 45.00 175 ARG A N 1
ATOM 1359 C CA . ARG A 1 175 ? 14.013 -4.374 5.409 1.00 45.00 175 ARG A CA 1
ATOM 1360 C C . ARG A 1 175 ? 13.749 -4.233 6.901 1.00 45.00 175 ARG A C 1
ATOM 1362 O O . ARG A 1 175 ? 14.468 -3.534 7.613 1.00 45.00 175 ARG A O 1
ATOM 1369 N N . VAL A 1 176 ? 12.739 -4.947 7.385 1.00 41.38 176 VAL A N 1
ATOM 1370 C CA . VAL A 1 176 ? 12.532 -5.161 8.820 1.00 41.38 176 VAL A CA 1
ATOM 1371 C C . VAL A 1 176 ? 13.387 -6.362 9.220 1.00 41.38 176 VAL A C 1
ATOM 1373 O O . VAL A 1 176 ? 13.148 -7.482 8.769 1.00 41.38 176 VAL A O 1
ATOM 1376 N N . LEU A 1 177 ? 14.453 -6.122 9.984 1.00 37.53 177 LEU A N 1
ATOM 1377 C CA . LEU A 1 177 ? 15.412 -7.150 10.386 1.00 37.53 177 LEU A CA 1
ATOM 1378 C C . LEU A 1 177 ? 15.134 -7.610 11.825 1.00 37.53 177 LEU A C 1
ATOM 1380 O O . LEU A 1 177 ? 15.052 -6.775 12.729 1.00 37.53 177 LEU A O 1
ATOM 1384 N N . PRO A 1 178 ? 15.087 -8.929 12.089 1.00 34.22 178 PRO A N 1
ATOM 1385 C CA . PRO A 1 178 ? 15.425 -9.453 13.403 1.00 34.22 178 PRO A CA 1
ATOM 1386 C C . PRO A 1 178 ? 16.920 -9.211 13.627 1.00 34.22 178 PRO A C 1
ATOM 1388 O O . PRO A 1 178 ? 17.747 -9.539 12.772 1.00 34.22 178 PRO A O 1
ATOM 1391 N N . GLY A 1 179 ? 17.276 -8.577 14.739 1.00 30.75 179 GLY A N 1
ATOM 1392 C CA . GLY A 1 179 ? 18.620 -8.053 14.929 1.00 30.75 179 GLY A CA 1
ATOM 1393 C C . GLY A 1 179 ? 19.720 -9.124 14.966 1.00 30.75 179 GLY A C 1
ATOM 1394 O O . GLY A 1 179 ? 19.871 -9.833 15.951 1.00 30.75 179 GLY A O 1
ATOM 1395 N N . ALA A 1 180 ? 20.562 -9.125 13.934 1.00 29.64 180 ALA A N 1
ATOM 1396 C CA . ALA A 1 180 ? 22.002 -9.375 13.979 1.00 29.64 180 ALA A CA 1
ATOM 1397 C C . ALA A 1 180 ? 22.597 -8.774 12.696 1.00 29.64 180 ALA A C 1
ATOM 1399 O O . ALA A 1 180 ? 22.488 -9.341 11.610 1.00 29.64 180 ALA A O 1
ATOM 1400 N N . SER A 1 181 ? 23.174 -7.578 12.799 1.00 30.36 181 SER A N 1
ATOM 1401 C CA . SER A 1 181 ? 23.902 -6.958 11.697 1.00 30.36 181 SER A CA 1
ATOM 1402 C C . SER A 1 181 ? 25.216 -7.709 11.486 1.00 30.36 181 SER A C 1
ATOM 1404 O O . SER A 1 181 ? 26.098 -7.659 12.342 1.00 30.36 181 SER A O 1
ATOM 1406 N N . MET A 1 182 ? 25.370 -8.365 10.340 1.00 21.80 182 MET A N 1
ATOM 1407 C CA . MET A 1 182 ? 26.678 -8.733 9.809 1.00 21.80 182 MET A CA 1
ATOM 1408 C C . MET A 1 182 ? 26.871 -7.914 8.531 1.00 21.80 182 MET A C 1
ATOM 1410 O O . MET A 1 182 ? 26.211 -8.166 7.525 1.00 21.80 182 MET A O 1
ATOM 1414 N N . SER A 1 183 ? 27.710 -6.874 8.591 1.00 25.47 183 SER A N 1
ATOM 1415 C CA . SER A 1 183 ? 28.142 -6.160 7.390 1.00 25.47 183 SER A CA 1
ATOM 1416 C C . SER A 1 183 ? 29.212 -6.997 6.697 1.00 25.47 183 SER A C 1
ATOM 1418 O O . SER A 1 183 ? 30.322 -7.132 7.211 1.00 25.47 183 SER A O 1
ATOM 1420 N N . LEU A 1 184 ? 28.897 -7.540 5.530 1.00 23.83 184 LEU A N 1
ATOM 1421 C CA . LEU A 1 184 ? 29.905 -7.966 4.567 1.00 23.83 184 LEU A CA 1
ATOM 1422 C C . LEU A 1 184 ? 30.125 -6.794 3.614 1.00 23.83 184 LEU A C 1
ATOM 1424 O O . LEU A 1 184 ? 29.423 -6.642 2.620 1.00 23.83 184 LEU A O 1
ATOM 1428 N N . GLY A 1 185 ? 31.052 -5.916 3.989 1.00 26.81 185 GLY A N 1
ATOM 1429 C CA . GLY A 1 185 ? 31.722 -5.045 3.036 1.00 26.81 185 GLY A CA 1
ATOM 1430 C C . GLY A 1 185 ? 32.983 -5.767 2.586 1.00 26.81 185 GLY A C 1
ATOM 1431 O O . GLY A 1 185 ? 33.963 -5.770 3.322 1.00 26.81 185 GLY A O 1
ATOM 1432 N N . GLU A 1 186 ? 32.951 -6.405 1.419 1.00 28.06 186 GLU A N 1
ATOM 1433 C CA . GLU A 1 186 ? 34.184 -6.702 0.691 1.00 28.06 186 GLU A CA 1
ATOM 1434 C C . GLU A 1 186 ? 34.399 -5.583 -0.325 1.00 28.06 186 GLU A C 1
ATOM 1436 O O . GLU A 1 186 ? 33.645 -5.413 -1.284 1.00 28.06 186 GLU A O 1
ATOM 1441 N N . GLU A 1 187 ? 35.421 -4.776 -0.050 1.00 32.00 187 GLU A N 1
ATOM 1442 C CA . GLU A 1 187 ? 36.017 -3.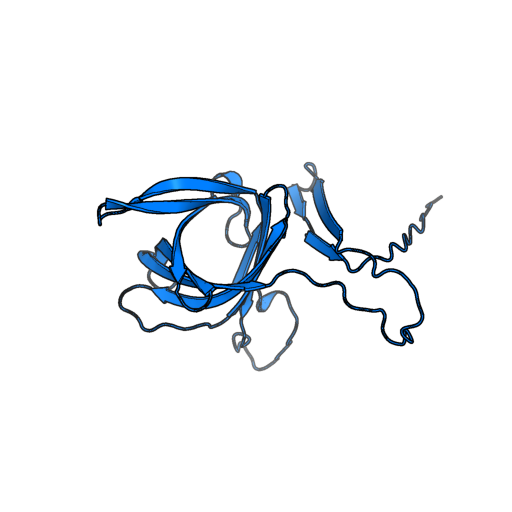847 -0.996 1.00 32.00 187 GLU A CA 1
ATOM 1443 C C . GLU A 1 187 ? 36.599 -4.639 -2.173 1.00 32.00 187 GLU A C 1
ATOM 1445 O O . GLU A 1 187 ? 37.496 -5.460 -1.992 1.00 32.00 187 GLU A O 1
ATOM 1450 N N . PHE A 1 188 ? 36.162 -4.340 -3.396 1.00 28.67 188 PHE A N 1
ATOM 1451 C CA . PHE A 1 188 ? 36.949 -4.657 -4.584 1.00 28.67 188 PHE A CA 1
ATOM 1452 C C . PHE A 1 188 ? 37.694 -3.396 -5.021 1.00 28.67 188 PHE A C 1
ATOM 1454 O O . PHE A 1 188 ? 37.147 -2.521 -5.688 1.00 28.67 188 PHE A O 1
ATOM 1461 N N . HIS A 1 189 ? 38.966 -3.314 -4.628 1.00 30.97 189 HIS A N 1
ATOM 1462 C CA . HIS A 1 189 ? 39.951 -2.495 -5.327 1.00 30.97 189 HIS A CA 1
ATOM 1463 C C . HIS A 1 189 ? 40.214 -3.127 -6.700 1.00 30.97 189 HIS A C 1
ATOM 1465 O O . HIS A 1 189 ? 40.666 -4.270 -6.779 1.00 30.97 189 HIS A O 1
ATOM 1471 N N . ALA A 1 190 ? 39.977 -2.376 -7.773 1.00 32.78 190 ALA A N 1
ATOM 1472 C CA . ALA A 1 190 ? 40.581 -2.648 -9.071 1.00 32.78 190 ALA A CA 1
ATOM 1473 C C . ALA A 1 190 ? 41.781 -1.707 -9.238 1.00 32.78 190 ALA A C 1
ATOM 1475 O O . ALA A 1 190 ? 41.663 -0.501 -9.018 1.00 32.78 190 ALA A O 1
ATOM 1476 N N . SER A 1 191 ? 42.933 -2.315 -9.528 1.00 43.16 191 SER A N 1
ATOM 1477 C CA . SER A 1 191 ? 44.234 -1.674 -9.758 1.00 43.16 191 SER A CA 1
ATOM 1478 C C . SER A 1 191 ? 44.260 -0.773 -10.988 1.00 43.16 191 SER A C 1
ATOM 1480 O O . SER A 1 191 ? 43.494 -1.052 -11.936 1.00 43.16 191 SER A O 1
#

Radius of gyration: 19.67 Å; chains: 1; bounding box: 66×38×52 Å

Organism: NCBI:txid1445577

pLDDT: mean 81.42, std 21.23, range [21.8, 98.56]

Foldseek 3Di:
DKWKKWWPWKDFPPDDTDQQWRWIWTADPQQKIKIWTFGPDQDDDPPDPPPDDPSRTPKIWIAGKDWDWDQDPVRDIWIKMKGQTPDIPPDPCSNVDMDIWTWDQDPVRKTKTWDWDQDPVPRDITIMIIIMDIDDDDQDDPVPDDDDDDDQDGWDWDKDWDADPVVRDTDIDGDTHNDDDDDPDDDDDDD

InterPro domains:
  IPR031818 Protein Hri1 [PF16815] (3-171)
  IPR038744 Hri1, N-terminal [cd11692] (3-137)
  IPR043047 Hri1, N-terminal domain superfamily [G3DSA:2.40.128.320] (1-150)

Secondary structure (DSSP, 8-state):
--EEEEEEEEEETTSPPB--EEEEEEE-TTSEEEEEEEESS---STT---SSSGGGEEEEEEEEEEEEEEE-TTS-EEEEEEEEEEEETT-S-GGG-EEEEEEEE-TTS-EEEEEEEEETTTTEEEEEEEEEEEE---PPPPTT----S---PPEEEEE--EEETTTTEEE--EEEEES------------